Protein AF-A0A7S4H829-F1 (afdb_monomer)

Secondary structure (DSSP, 8-state):
--S-HHHHHHHHHHHHHHHHHHHHHHHHHHHHHHHHHHHHHTTSS------S--SSBS-B-EETTT-BBSSEEEEEEETTTTEEEEEEGGGTEEEEEETTEEEEEE--SSBS---EEGGG--BSSEEEEEEEE-TTT--EEEEEEEGGGTEEEEEETTTTEEEE---SS-SSEEEEEE-TTSSEEEEEETTTTEEEEEETTT--EEEEE--SSB----STT--BSS--EEEE-TTS-EEEEPPPPSSS-----PEEE-GGG--

Mean predicted aligned error: 12.34 Å

Organism: Guillardia theta (NCBI:txid55529)

Sequence (263 aa):
MTDIDSEEWRLRERASLFDLCRQMLLFRLSLCLMMLATRATSHLLGDTCTIAGNGATGYADGAAGAASFSGPSGISTWANGNSILVVDTGNNVVRLLASAQVSTIAGNGRQGVADGQATSAEFNSPSDVATKTDFNTGMVTALVSDTNNKKIRFLYVGQEQVGSFVQTSMQQPSALALAPNQATLIVSDLELHQLLTFNMADGKTSKFVGNGQRGYQDGATASFNGPRGLTFSPDGTYVCSPALTPMTSTCCRFLWLTQATMS

Solvent-accessible surface area (backbone atoms only — not comparable to full-atom values): 13902 Å² total; per-residue (Å²): 139,76,88,55,72,65,57,55,52,54,51,54,54,49,50,52,54,51,51,52,51,49,52,52,50,51,51,52,51,50,54,48,50,52,56,51,50,62,59,64,63,60,75,79,52,93,74,84,78,87,77,56,45,56,85,49,77,40,87,39,68,37,49,15,62,70,11,28,45,22,69,64,64,20,62,27,64,35,91,94,59,77,24,35,38,34,22,22,20,72,37,14,29,36,32,36,40,43,90,63,29,33,41,79,64,25,30,58,54,43,78,42,78,46,60,40,51,12,61,70,12,24,26,26,50,28,37,16,36,33,66,42,66,41,84,90,79,68,49,56,34,41,37,32,16,21,15,76,69,32,33,52,33,40,33,38,78,92,73,46,32,29,44,68,55,73,62,91,82,64,70,22,33,28,20,43,26,70,40,94,82,72,44,40,34,38,34,20,19,36,74,48,9,24,34,28,38,31,36,72,88,76,37,50,73,46,86,66,44,46,69,52,41,79,38,81,44,75,69,101,72,16,21,21,32,30,27,46,47,46,44,70,47,97,90,49,27,41,41,35,26,42,50,82,72,100,66,95,72,96,67,73,57,67,49,80,43,55,61,87,77,73,120

Radius of gyration: 27.33 Å; Cα contacts (8 Å, |Δi|>4): 602; chains: 1; bounding box: 104×54×47 Å

Nearest PDB structures (foldseek):
  1npe-assembly1_A  TM=8.188E-01  e=8.828E-05  Mus musculus
  3bws-assembly1_A  TM=6.837E-01  e=1.040E-04  Leptospira interrogans
  8jxb-assembly1_B  TM=4.721E-01  e=1.918E-05  Rattus norvegicus
  8jxf-assembly1_B  TM=5.378E-01  e=1.366E-04  Rattus norvegicus
  8jxa-assembly1_A  TM=5.664E-01  e=3.094E-04  Rattus norvegicus

pLDDT: mean 80.41, std 17.88, range [31.47, 98.56]

Structure (mmCIF, N/CA/C/O backbone):
data_AF-A0A7S4H829-F1
#
_entry.id   AF-A0A7S4H829-F1
#
loop_
_atom_site.group_PDB
_atom_site.id
_atom_site.type_symbol
_atom_site.label_atom_id
_atom_site.label_alt_id
_atom_site.label_comp_id
_atom_site.label_asym_id
_atom_site.label_entity_id
_atom_site.label_seq_id
_atom_site.pdbx_PDB_ins_code
_atom_site.Cartn_x
_atom_site.Cartn_y
_atom_site.Cartn_z
_atom_site.occupancy
_atom_site.B_iso_or_equiv
_atom_site.auth_seq_id
_atom_site.auth_comp_id
_atom_site.auth_asym_id
_atom_site.auth_atom_id
_atom_site.pdbx_PDB_model_num
ATOM 1 N N . MET A 1 1 ? 82.609 36.617 -13.368 1.00 49.66 1 MET A N 1
ATOM 2 C CA . MET A 1 1 ? 81.347 37.109 -13.953 1.00 49.66 1 MET A CA 1
ATOM 3 C C . MET A 1 1 ? 80.300 36.066 -13.601 1.00 49.66 1 MET A C 1
ATOM 5 O O . MET A 1 1 ? 80.288 34.996 -14.188 1.00 49.66 1 MET A O 1
ATOM 9 N N . THR A 1 2 ? 79.636 36.279 -12.474 1.00 45.34 2 THR A N 1
ATOM 10 C CA . THR A 1 2 ? 78.964 35.263 -11.654 1.00 45.34 2 THR A CA 1
ATOM 11 C C . THR A 1 2 ? 77.488 35.135 -12.017 1.00 45.34 2 THR A C 1
ATOM 13 O O . THR A 1 2 ? 76.791 36.139 -11.978 1.00 45.34 2 THR A O 1
ATOM 16 N N . ASP A 1 3 ? 77.071 33.919 -12.377 1.00 54.81 3 ASP A N 1
ATOM 17 C CA . ASP A 1 3 ? 75.870 33.146 -11.976 1.00 54.81 3 ASP A CA 1
ATOM 18 C C . ASP A 1 3 ? 74.606 33.861 -11.423 1.00 54.81 3 ASP A C 1
ATOM 20 O O . ASP A 1 3 ? 73.906 33.319 -10.575 1.00 54.81 3 ASP A O 1
ATOM 24 N N . ILE A 1 4 ? 74.302 35.084 -11.865 1.00 53.56 4 ILE A N 1
ATOM 25 C CA . ILE A 1 4 ? 73.115 35.856 -11.447 1.00 53.56 4 ILE A CA 1
ATOM 26 C C . ILE A 1 4 ? 71.942 35.665 -12.424 1.00 53.56 4 ILE A C 1
ATOM 28 O O . ILE A 1 4 ? 70.787 35.642 -12.004 1.00 53.56 4 ILE A O 1
ATOM 32 N N . ASP A 1 5 ? 72.217 35.427 -13.710 1.00 57.59 5 ASP A N 1
ATOM 33 C CA . ASP A 1 5 ? 71.169 35.326 -14.738 1.00 57.59 5 ASP A CA 1
ATOM 34 C C . ASP A 1 5 ? 70.405 33.985 -14.719 1.00 57.59 5 ASP A C 1
ATOM 36 O O . ASP A 1 5 ? 69.273 33.900 -15.199 1.00 57.59 5 ASP A O 1
ATOM 40 N N . SER A 1 6 ? 70.991 32.925 -14.148 1.00 60.00 6 SER A N 1
ATOM 41 C CA . SER A 1 6 ? 70.404 31.576 -14.125 1.00 60.00 6 SER A CA 1
ATOM 42 C C . SER A 1 6 ? 69.299 31.428 -13.066 1.00 60.00 6 SER A C 1
ATOM 44 O O . SER A 1 6 ? 68.276 30.783 -13.315 1.00 60.00 6 SER A O 1
ATOM 46 N N . GLU A 1 7 ? 69.463 32.066 -11.905 1.00 57.00 7 GLU A N 1
ATOM 47 C CA . GLU A 1 7 ? 68.488 32.050 -10.810 1.00 57.00 7 GLU A CA 1
ATOM 48 C C . GLU A 1 7 ? 67.326 33.029 -11.058 1.00 57.00 7 GLU A C 1
ATOM 50 O O . GLU A 1 7 ? 66.170 32.671 -10.823 1.00 57.00 7 GLU A O 1
ATOM 55 N N . GLU A 1 8 ? 67.574 34.217 -11.629 1.00 60.97 8 GLU A N 1
ATOM 56 C CA . GLU A 1 8 ? 66.494 35.149 -11.996 1.00 60.97 8 GLU A CA 1
ATOM 57 C C . GLU A 1 8 ? 65.549 34.576 -13.064 1.00 60.97 8 GLU A C 1
ATOM 59 O O . GLU A 1 8 ? 64.328 34.731 -12.963 1.00 60.97 8 GLU A O 1
ATOM 64 N N . TRP A 1 9 ? 66.086 33.876 -14.069 1.00 56.78 9 TRP A N 1
ATOM 65 C CA . TRP A 1 9 ? 65.279 33.210 -15.094 1.00 56.78 9 TRP A CA 1
ATOM 66 C C . TRP A 1 9 ? 64.396 32.104 -14.489 1.00 56.78 9 TRP A C 1
ATOM 68 O O . TRP A 1 9 ? 63.187 32.072 -14.742 1.00 56.78 9 TRP A O 1
ATOM 78 N N . ARG A 1 10 ? 64.949 31.274 -13.588 1.00 57.56 10 ARG A N 1
ATOM 79 C CA . ARG A 1 10 ? 64.187 30.234 -12.867 1.00 57.56 10 ARG A CA 1
ATOM 80 C C . ARG A 1 10 ? 63.080 30.816 -11.989 1.00 57.56 10 ARG A C 1
ATOM 82 O O . ARG A 1 10 ? 62.019 30.202 -11.863 1.00 57.56 10 ARG A O 1
ATOM 89 N N . LEU A 1 11 ? 63.300 31.979 -11.375 1.00 56.97 11 LEU A N 1
ATOM 90 C CA . LEU A 1 11 ? 62.293 32.650 -10.549 1.00 56.97 11 LEU A CA 1
ATOM 91 C C . LEU A 1 11 ? 61.148 33.233 -11.389 1.00 56.97 11 LEU A C 1
ATOM 93 O O . LEU A 1 11 ? 59.988 33.109 -10.992 1.00 56.97 11 LEU A O 1
ATOM 97 N N . ARG A 1 12 ? 61.436 33.799 -12.570 1.00 58.75 12 ARG A N 1
ATOM 98 C CA . ARG A 1 12 ? 60.407 34.324 -13.489 1.00 58.75 12 ARG A CA 1
ATOM 99 C C . ARG A 1 12 ? 59.536 33.220 -14.086 1.00 58.75 12 ARG A C 1
ATOM 101 O O . ARG A 1 12 ? 58.323 33.389 -14.193 1.00 58.75 12 ARG A O 1
ATOM 108 N N . GLU A 1 13 ? 60.125 32.076 -14.419 1.00 58.56 13 GLU A N 1
ATOM 109 C CA . GLU A 1 13 ? 59.383 30.944 -14.984 1.00 58.56 13 GLU A CA 1
ATOM 110 C C . GLU A 1 13 ? 58.562 30.197 -13.924 1.00 58.56 13 GLU A C 1
ATOM 112 O O . GLU A 1 13 ? 57.430 29.786 -14.172 1.00 58.56 13 GLU A O 1
ATOM 117 N N . ARG A 1 14 ? 59.061 30.126 -12.682 1.00 57.16 14 ARG A N 1
ATOM 118 C CA . ARG A 1 14 ? 58.251 29.686 -11.538 1.00 57.16 14 ARG A CA 1
ATOM 119 C C . ARG A 1 14 ? 57.084 30.638 -11.276 1.00 57.16 14 ARG A C 1
ATOM 121 O O . ARG A 1 14 ? 55.975 30.161 -11.055 1.00 57.16 14 ARG A O 1
ATOM 128 N N . ALA A 1 15 ? 57.295 31.953 -11.340 1.00 58.59 15 ALA A N 1
ATOM 129 C CA . ALA A 1 15 ? 56.227 32.933 -11.149 1.00 58.59 15 ALA A CA 1
ATOM 130 C C . ALA A 1 15 ? 55.119 32.814 -12.215 1.00 58.59 15 ALA A C 1
ATOM 132 O O . ALA A 1 15 ? 53.944 32.847 -11.854 1.00 58.59 15 ALA A O 1
ATOM 133 N N . SER A 1 16 ? 55.462 32.591 -13.492 1.00 60.31 16 SER A N 1
ATOM 134 C CA . SER A 1 16 ? 54.464 32.418 -14.563 1.00 60.31 16 SER A CA 1
ATOM 135 C C . SER A 1 16 ? 53.665 31.116 -14.425 1.00 60.31 16 SER A C 1
ATOM 137 O O . SER A 1 16 ? 52.450 31.112 -14.627 1.00 60.31 16 SER A O 1
ATOM 139 N N . LEU A 1 17 ? 54.313 30.025 -14.004 1.00 56.31 17 LEU A N 1
ATOM 140 C CA . LEU A 1 17 ? 53.653 28.744 -13.737 1.00 56.31 17 LEU A CA 1
ATOM 141 C C . LEU A 1 17 ? 52.720 28.816 -12.518 1.00 56.31 17 LEU A C 1
ATOM 143 O O . LEU A 1 17 ? 51.632 28.238 -12.543 1.00 56.31 17 LEU A O 1
ATOM 147 N N . PHE A 1 18 ? 53.102 29.556 -11.472 1.00 60.28 18 PHE A N 1
ATOM 148 C CA . PHE A 1 18 ? 52.232 29.814 -10.321 1.00 60.28 18 PHE A CA 1
ATOM 149 C C . PHE A 1 18 ? 51.008 30.655 -10.701 1.00 60.28 18 PHE A C 1
ATOM 151 O O . PHE A 1 18 ? 49.902 30.354 -10.247 1.00 60.28 18 PHE A O 1
ATOM 158 N N . ASP A 1 19 ? 51.177 31.663 -11.558 1.00 67.88 19 ASP A N 1
ATOM 159 C CA . ASP A 1 19 ? 50.077 32.527 -11.993 1.00 67.88 19 ASP A CA 1
ATOM 160 C C . ASP A 1 19 ? 49.110 31.789 -12.933 1.00 67.88 19 ASP A C 1
ATOM 162 O O . ASP A 1 19 ? 47.891 31.892 -12.785 1.00 67.88 19 ASP A O 1
ATOM 166 N N . LEU A 1 20 ? 49.632 30.930 -13.817 1.00 61.78 20 LEU A N 1
ATOM 167 C CA . LEU A 1 20 ? 48.824 30.051 -14.667 1.00 61.78 20 LEU A CA 1
ATOM 168 C C . LEU A 1 20 ? 48.018 29.046 -13.827 1.00 61.78 20 LEU A C 1
ATOM 170 O O . LEU A 1 20 ? 46.822 28.856 -14.051 1.00 61.78 20 LEU A O 1
ATOM 174 N N . CYS A 1 21 ? 48.635 28.452 -12.801 1.00 57.78 21 CYS A N 1
ATOM 175 C CA . CYS A 1 21 ? 47.963 27.523 -11.891 1.00 57.78 21 CYS A CA 1
ATOM 176 C C . CYS A 1 21 ? 46.872 28.225 -11.058 1.00 57.78 21 CYS A C 1
ATOM 178 O O . CYS A 1 21 ? 45.771 27.694 -10.886 1.00 57.78 21 CYS A O 1
ATOM 180 N N . ARG A 1 22 ? 47.126 29.462 -10.609 1.00 73.69 22 ARG A N 1
ATOM 181 C CA . ARG A 1 22 ? 46.149 30.296 -9.896 1.00 73.69 22 ARG A CA 1
ATOM 182 C C . ARG A 1 22 ? 44.978 30.695 -10.794 1.00 73.69 22 ARG A C 1
ATOM 184 O O . ARG A 1 22 ? 43.833 30.598 -10.358 1.00 73.69 22 ARG A O 1
ATOM 191 N N . GLN A 1 23 ? 45.233 31.080 -12.044 1.00 64.25 23 GLN A N 1
ATOM 192 C CA . GLN A 1 23 ? 44.185 31.389 -13.022 1.00 64.25 23 GLN A CA 1
ATOM 193 C C . GLN A 1 23 ? 43.335 30.154 -13.351 1.00 64.25 23 GLN A C 1
ATOM 195 O O . GLN A 1 23 ? 42.110 30.251 -13.381 1.00 64.25 23 GLN A O 1
ATOM 200 N N . MET A 1 24 ? 43.945 28.972 -13.494 1.00 65.50 24 MET A N 1
ATOM 201 C CA . MET A 1 24 ? 43.221 27.711 -13.701 1.00 65.50 24 MET A CA 1
ATOM 202 C C . MET A 1 24 ? 42.378 27.302 -12.483 1.00 65.50 24 MET A C 1
ATOM 204 O O . MET A 1 24 ? 41.259 26.809 -12.649 1.00 65.50 24 MET A O 1
ATOM 208 N N . LEU A 1 25 ? 42.876 27.525 -11.262 1.00 65.50 25 LEU A N 1
ATOM 209 C CA . LEU A 1 25 ? 42.139 27.254 -10.026 1.00 65.50 25 LEU A CA 1
ATOM 210 C C . LEU A 1 25 ? 40.955 28.216 -9.854 1.00 65.50 25 LEU A C 1
ATOM 212 O O . LEU A 1 25 ? 39.852 27.777 -9.536 1.00 65.50 25 LEU A O 1
ATOM 216 N N . LEU A 1 26 ? 41.155 29.507 -10.129 1.00 69.81 26 LEU A N 1
ATOM 217 C CA . LEU A 1 26 ? 40.096 30.520 -10.095 1.00 69.81 26 LEU A CA 1
ATOM 218 C C . LEU A 1 26 ? 39.033 30.271 -11.174 1.00 69.81 26 LEU A C 1
ATOM 220 O O . LEU A 1 26 ? 37.844 30.420 -10.899 1.00 69.81 26 LEU A O 1
ATOM 224 N N . PHE A 1 27 ? 39.429 29.815 -12.367 1.00 70.38 27 PHE A N 1
ATOM 225 C CA . PHE A 1 27 ? 38.491 29.447 -13.430 1.00 70.38 27 PHE A CA 1
ATOM 226 C C . PHE A 1 27 ? 37.656 28.217 -13.049 1.00 70.38 27 PHE A C 1
ATOM 228 O O . PHE A 1 27 ? 36.440 28.216 -13.227 1.00 70.38 27 PHE A O 1
ATOM 235 N N . ARG A 1 28 ? 38.275 27.193 -12.444 1.00 67.62 28 ARG A N 1
ATOM 236 C CA . ARG A 1 28 ? 37.563 26.006 -11.935 1.00 67.62 28 ARG A CA 1
ATOM 237 C C . ARG A 1 28 ? 36.632 26.332 -10.767 1.00 67.62 28 ARG A C 1
ATOM 239 O O . ARG A 1 28 ? 35.525 25.803 -10.726 1.00 67.62 28 ARG A O 1
ATOM 246 N N . LEU A 1 29 ? 37.042 27.212 -9.853 1.00 67.75 29 LEU A N 1
ATOM 247 C CA . LEU A 1 29 ? 36.201 27.683 -8.748 1.00 67.75 29 LEU A CA 1
ATOM 248 C C . LEU A 1 29 ? 35.018 28.520 -9.253 1.00 67.75 29 LEU A C 1
ATOM 250 O O . LEU A 1 29 ? 33.904 28.322 -8.781 1.00 67.75 29 LEU A O 1
ATOM 254 N N . SER A 1 30 ? 35.229 29.382 -10.251 1.00 72.81 30 SER A N 1
ATOM 255 C CA . SER A 1 30 ? 34.171 30.182 -10.885 1.00 72.81 30 SER A CA 1
ATOM 256 C C . SER A 1 30 ? 33.165 29.311 -11.648 1.00 72.81 30 SER A C 1
ATOM 258 O O . SER A 1 30 ? 31.957 29.465 -11.477 1.00 72.81 30 SER A O 1
ATOM 260 N N . LEU A 1 31 ? 33.642 28.319 -12.411 1.00 63.50 31 LEU A N 1
ATOM 261 C CA . LEU A 1 31 ? 32.778 27.370 -13.118 1.00 63.50 31 LEU A CA 1
ATOM 262 C C . LEU A 1 31 ? 31.969 26.504 -12.134 1.00 63.50 31 LEU A C 1
ATOM 264 O O . LEU A 1 31 ? 30.782 26.273 -12.344 1.00 63.50 31 LEU A O 1
ATOM 268 N N . CYS A 1 32 ? 32.586 26.080 -11.026 1.00 55.25 32 CYS A N 1
ATOM 269 C CA . CYS A 1 32 ? 31.914 25.349 -9.950 1.00 55.25 32 CYS A CA 1
ATOM 270 C C . CYS A 1 32 ? 30.859 26.218 -9.244 1.00 55.25 32 CYS A C 1
ATOM 272 O O . CYS A 1 32 ? 29.745 25.759 -9.004 1.00 55.25 32 CYS A O 1
ATOM 274 N N . LEU A 1 33 ? 31.165 27.494 -8.984 1.00 60.53 33 LEU A N 1
ATOM 275 C CA . LEU A 1 33 ? 30.234 28.442 -8.372 1.00 60.53 33 LEU A CA 1
ATOM 276 C C . LEU A 1 33 ? 29.044 28.752 -9.295 1.00 60.53 33 LEU A C 1
ATOM 278 O O . LEU A 1 33 ? 27.919 28.828 -8.812 1.00 60.53 33 LEU A O 1
ATOM 282 N N . MET A 1 34 ? 29.246 28.837 -10.617 1.00 60.66 34 MET A N 1
ATOM 283 C CA . MET A 1 34 ? 28.145 28.960 -11.584 1.00 60.66 34 MET A CA 1
ATOM 284 C C . MET A 1 34 ? 27.289 27.683 -11.678 1.00 60.66 34 MET A C 1
ATOM 286 O O . MET A 1 34 ? 26.064 27.774 -11.770 1.00 60.66 34 MET A O 1
ATOM 290 N N . MET A 1 35 ? 27.888 26.488 -11.604 1.00 61.84 35 MET A N 1
ATOM 291 C CA . MET A 1 35 ? 27.138 25.218 -11.562 1.00 61.84 35 MET A CA 1
ATOM 292 C C . MET A 1 35 ? 26.354 25.036 -10.251 1.00 61.84 35 MET A C 1
ATOM 294 O O . MET A 1 35 ? 25.250 24.493 -10.249 1.00 61.84 35 MET A O 1
ATOM 298 N N . LEU A 1 36 ? 26.898 25.510 -9.127 1.00 55.59 36 LEU A N 1
ATOM 299 C CA . LEU A 1 36 ? 26.212 25.517 -7.832 1.00 55.59 36 LEU A CA 1
ATOM 300 C C . LEU A 1 36 ? 25.091 26.567 -7.796 1.00 55.59 36 LEU A C 1
ATOM 302 O O . LEU A 1 36 ? 24.005 26.278 -7.299 1.00 55.59 36 LEU A O 1
ATOM 306 N N . ALA A 1 37 ? 25.313 27.747 -8.381 1.00 52.03 37 ALA A N 1
ATOM 307 C CA . ALA A 1 37 ? 24.314 28.811 -8.463 1.00 52.03 37 ALA A CA 1
ATOM 308 C C . ALA A 1 37 ? 23.138 28.458 -9.391 1.00 52.03 37 ALA A C 1
ATOM 310 O O . ALA A 1 37 ? 21.998 28.773 -9.064 1.00 52.03 37 ALA A O 1
ATOM 311 N N . THR A 1 38 ? 23.381 27.752 -10.502 1.00 47.69 38 THR A N 1
ATOM 312 C CA . THR A 1 38 ? 22.310 27.268 -11.401 1.00 47.69 38 THR A CA 1
ATOM 313 C C . THR A 1 38 ? 21.483 26.136 -10.789 1.00 47.69 38 THR A C 1
ATOM 315 O O . THR A 1 38 ? 20.286 26.049 -11.047 1.00 47.69 38 THR A O 1
ATOM 318 N N . ARG A 1 39 ? 22.073 25.300 -9.923 1.00 48.47 39 ARG A N 1
ATOM 319 C CA . ARG A 1 39 ? 21.317 24.311 -9.134 1.00 48.47 39 ARG A CA 1
ATOM 320 C C . ARG A 1 39 ? 20.478 24.961 -8.030 1.00 48.47 39 ARG A C 1
ATOM 322 O O . ARG A 1 39 ? 19.357 24.523 -7.790 1.00 48.47 39 ARG A O 1
ATOM 329 N N . ALA A 1 40 ? 20.984 26.016 -7.391 1.00 45.97 40 ALA A N 1
ATOM 330 C CA . ALA A 1 40 ? 20.332 26.651 -6.245 1.00 45.97 40 ALA A CA 1
ATOM 331 C C . ALA A 1 40 ? 19.079 27.481 -6.596 1.00 45.97 40 ALA A C 1
ATOM 333 O O . ALA A 1 40 ? 18.219 27.660 -5.738 1.00 45.97 40 ALA A O 1
ATOM 334 N N . THR A 1 41 ? 18.932 27.965 -7.834 1.00 47.16 41 THR A N 1
ATOM 335 C CA . THR A 1 41 ? 17.768 28.780 -8.239 1.00 47.16 41 THR A CA 1
ATOM 336 C C . THR A 1 41 ? 16.568 27.967 -8.735 1.00 47.16 41 THR A C 1
ATOM 338 O O . THR A 1 41 ? 15.458 28.491 -8.748 1.00 47.16 41 THR A O 1
ATOM 341 N N . SER A 1 42 ? 16.753 26.684 -9.073 1.00 48.09 42 SER A N 1
ATOM 342 C CA . SER A 1 42 ? 15.676 25.787 -9.545 1.00 48.09 42 SER A CA 1
ATOM 343 C C . SER A 1 42 ? 14.743 25.259 -8.443 1.00 48.09 42 SER A C 1
ATOM 345 O O . SER A 1 42 ? 13.730 24.639 -8.730 1.00 48.09 42 SER A O 1
ATOM 347 N N . HIS A 1 43 ? 15.056 25.513 -7.169 1.00 48.72 43 HIS A N 1
ATOM 348 C CA . HIS A 1 43 ? 14.298 24.970 -6.034 1.00 48.72 43 HIS A CA 1
ATOM 349 C C . HIS A 1 43 ? 13.195 25.896 -5.488 1.00 48.72 43 HIS A C 1
ATOM 351 O O . HIS A 1 43 ? 12.485 25.505 -4.564 1.00 48.72 43 HIS A O 1
ATOM 357 N N . LEU A 1 44 ? 13.048 27.119 -6.015 1.00 54.19 44 LEU A N 1
ATOM 358 C CA . LEU A 1 44 ? 12.108 28.129 -5.490 1.00 54.19 44 LEU A CA 1
ATOM 359 C C . LEU A 1 44 ? 10.856 28.339 -6.353 1.00 54.19 44 LEU A C 1
ATOM 361 O O . LEU A 1 44 ? 9.926 29.023 -5.930 1.00 54.19 44 LEU A O 1
ATOM 365 N N . LEU A 1 45 ? 10.807 27.730 -7.533 1.00 54.69 45 LEU A N 1
ATOM 366 C CA . LEU A 1 45 ? 9.606 27.602 -8.350 1.00 54.69 45 LEU A CA 1
ATOM 367 C C . LEU A 1 45 ? 9.243 26.121 -8.296 1.00 54.69 45 LEU A C 1
ATOM 369 O O . LEU A 1 45 ? 10.132 25.285 -8.392 1.00 54.69 45 LEU A O 1
ATOM 373 N N . GLY A 1 46 ? 7.983 25.784 -8.029 1.00 62.91 46 GLY A N 1
ATOM 374 C CA . GLY A 1 46 ? 7.517 24.402 -7.885 1.00 62.91 46 GLY A CA 1
ATOM 375 C C . GLY A 1 46 ? 7.567 23.617 -9.197 1.00 62.91 46 GLY A C 1
ATOM 376 O O . GLY A 1 46 ? 6.526 23.223 -9.718 1.00 62.91 46 GLY A O 1
ATOM 377 N N . ASP A 1 47 ? 8.764 23.414 -9.736 1.00 80.00 47 ASP A N 1
ATOM 378 C CA . ASP A 1 47 ? 9.012 22.678 -10.959 1.00 80.00 47 ASP A CA 1
ATOM 379 C C . ASP A 1 47 ? 8.671 21.209 -10.716 1.00 80.00 47 ASP A C 1
ATOM 381 O O . ASP A 1 47 ? 9.171 20.552 -9.799 1.00 80.00 47 ASP A O 1
ATOM 385 N N . THR A 1 48 ? 7.769 20.690 -11.542 1.00 85.81 48 THR A N 1
ATOM 386 C CA . THR A 1 48 ? 7.401 19.277 -11.514 1.00 85.81 48 THR A CA 1
ATOM 387 C C . THR A 1 48 ? 8.302 18.517 -12.475 1.00 85.81 48 THR A C 1
ATOM 389 O O . THR A 1 48 ? 8.547 18.952 -13.599 1.00 85.81 48 THR A O 1
ATOM 392 N N . CYS A 1 49 ? 8.806 17.365 -12.037 1.00 89.12 49 CYS A N 1
ATOM 393 C CA . CYS A 1 49 ? 9.536 16.446 -12.900 1.00 89.12 49 CYS A CA 1
ATOM 394 C C . CYS A 1 49 ? 8.938 15.044 -12.807 1.00 89.12 49 CYS A C 1
ATOM 396 O O . CYS A 1 49 ? 8.517 14.588 -11.741 1.00 89.12 49 CYS A O 1
ATOM 398 N N . THR A 1 50 ? 8.902 14.351 -13.941 1.00 91.88 50 THR A N 1
ATOM 399 C CA . THR A 1 50 ? 8.510 12.944 -13.992 1.00 91.88 50 THR A CA 1
ATOM 400 C C . THR A 1 50 ? 9.700 12.087 -13.585 1.00 91.88 50 THR A C 1
ATOM 402 O O . THR A 1 50 ? 10.711 12.055 -14.283 1.00 91.88 50 THR A O 1
ATOM 405 N N . ILE A 1 51 ? 9.576 11.378 -12.463 1.00 94.06 51 ILE A N 1
ATOM 406 C CA . ILE A 1 51 ? 10.620 10.466 -11.971 1.00 94.06 51 ILE A CA 1
ATOM 407 C C . ILE A 1 51 ? 10.460 9.031 -12.491 1.00 94.06 51 ILE A C 1
ATOM 409 O O . ILE A 1 51 ? 11.439 8.291 -12.534 1.00 94.06 51 ILE A O 1
ATOM 413 N N . ALA A 1 52 ? 9.244 8.634 -12.884 1.00 96.69 52 ALA A N 1
ATOM 414 C CA . ALA A 1 52 ? 8.935 7.345 -13.498 1.00 96.69 52 ALA A CA 1
ATOM 415 C C . ALA A 1 52 ? 7.618 7.405 -14.289 1.00 96.69 52 ALA A C 1
ATOM 417 O O . ALA A 1 52 ? 6.741 8.211 -13.977 1.00 96.69 52 ALA A O 1
ATOM 418 N N . GLY A 1 53 ? 7.472 6.512 -15.267 1.00 97.50 53 GLY A N 1
ATOM 419 C CA . GLY A 1 53 ? 6.310 6.403 -16.139 1.00 97.50 53 GLY A CA 1
ATOM 420 C C . GLY A 1 53 ? 6.537 7.049 -17.505 1.00 97.50 53 GLY A C 1
ATOM 421 O O . GLY A 1 53 ? 7.091 8.140 -17.607 1.00 97.50 53 GLY A O 1
ATOM 422 N N . ASN A 1 54 ? 6.060 6.383 -18.554 1.00 96.69 54 ASN A N 1
ATOM 423 C CA . ASN A 1 54 ? 6.098 6.875 -19.934 1.00 96.69 54 ASN A CA 1
ATOM 424 C C . ASN A 1 54 ? 4.806 7.605 -20.371 1.00 96.69 54 ASN A C 1
ATOM 426 O O . ASN A 1 54 ? 4.690 8.027 -21.518 1.00 96.69 54 ASN A O 1
ATOM 430 N N . GLY A 1 55 ? 3.822 7.725 -19.472 1.00 95.62 55 GLY A N 1
ATOM 431 C CA . GLY A 1 55 ? 2.526 8.367 -19.722 1.00 95.62 55 GLY A CA 1
ATOM 432 C C . GLY A 1 55 ? 1.455 7.471 -20.360 1.00 95.62 55 GLY A C 1
ATOM 433 O O . GLY A 1 55 ? 0.289 7.857 -20.375 1.00 95.62 55 GLY A O 1
ATOM 434 N N 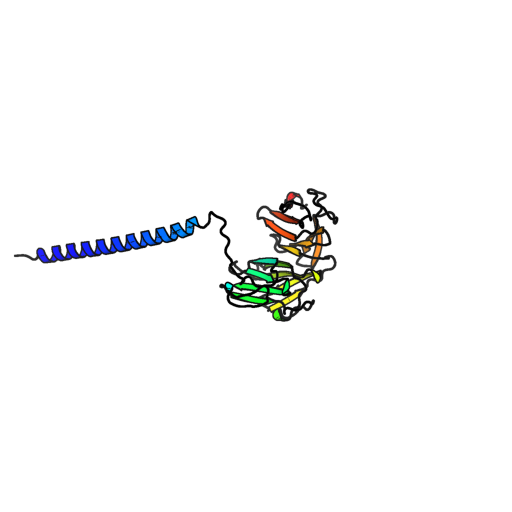. ALA A 1 56 ? 1.804 6.276 -20.841 1.00 96.88 56 ALA A N 1
ATOM 435 C CA . ALA A 1 56 ? 0.840 5.307 -21.351 1.00 96.88 56 ALA A CA 1
ATOM 436 C C . ALA A 1 56 ? 0.318 4.399 -20.228 1.00 96.88 56 ALA A C 1
ATOM 438 O O . ALA A 1 56 ? 1.085 3.913 -19.393 1.00 96.88 56 ALA A O 1
ATOM 439 N N . THR A 1 57 ? -0.989 4.123 -20.241 1.00 98.00 57 THR A N 1
ATOM 440 C CA . THR A 1 57 ? -1.582 3.086 -19.390 1.00 98.00 57 THR A CA 1
ATOM 441 C C . THR A 1 57 ? -1.043 1.721 -19.801 1.00 98.00 57 THR A C 1
ATOM 443 O O . THR A 1 57 ? -1.148 1.336 -20.965 1.00 98.00 57 THR A O 1
ATOM 446 N N . GLY A 1 58 ? -0.481 0.974 -18.855 1.00 98.00 58 GLY A N 1
ATOM 447 C CA . GLY A 1 58 ? 0.062 -0.352 -19.131 1.00 98.00 58 GLY A CA 1
ATOM 448 C C . GLY A 1 58 ? 0.726 -0.986 -17.920 1.00 98.00 58 GLY A C 1
ATOM 449 O O . GLY A 1 58 ? 0.724 -0.412 -16.834 1.00 98.00 58 GLY A O 1
ATOM 450 N N . TYR A 1 59 ? 1.295 -2.172 -18.126 1.00 97.94 59 TYR A N 1
ATOM 451 C CA . TYR A 1 59 ? 2.039 -2.918 -17.117 1.00 97.94 59 TYR A CA 1
ATOM 452 C C . TYR A 1 59 ? 3.401 -3.328 -17.686 1.00 97.94 59 TYR A C 1
ATOM 454 O O . TYR A 1 59 ? 3.536 -4.376 -18.316 1.00 97.94 59 TYR A O 1
ATOM 462 N N . ALA A 1 60 ? 4.409 -2.473 -17.504 1.00 98.19 60 ALA A N 1
ATOM 463 C CA . ALA A 1 60 ? 5.780 -2.770 -17.918 1.00 98.19 60 ALA A CA 1
ATOM 464 C C . ALA A 1 60 ? 6.788 -2.279 -16.877 1.00 98.19 60 ALA A C 1
ATOM 466 O O . ALA A 1 60 ? 6.787 -1.096 -16.522 1.00 98.19 60 ALA A O 1
ATOM 467 N N . ASP A 1 61 ? 7.633 -3.192 -16.398 1.00 98.44 61 ASP A N 1
ATOM 468 C CA . ASP A 1 61 ? 8.863 -2.893 -15.656 1.00 98.44 61 ASP A CA 1
ATOM 469 C C . ASP A 1 61 ? 9.963 -2.400 -16.609 1.00 98.44 61 ASP A C 1
ATOM 471 O O . ASP A 1 61 ? 9.858 -2.540 -17.829 1.00 98.44 61 ASP A O 1
ATOM 475 N N . GLY A 1 62 ? 11.030 -1.812 -16.064 1.00 98.25 62 GLY A N 1
ATOM 476 C CA . GLY A 1 62 ? 12.126 -1.288 -16.878 1.00 98.25 62 GLY A CA 1
ATOM 477 C C . GLY A 1 62 ? 12.744 -0.013 -16.318 1.00 98.25 62 GLY A C 1
ATOM 478 O O . GLY A 1 62 ? 12.503 0.364 -15.171 1.00 98.25 62 GLY A O 1
ATOM 479 N N . ALA A 1 63 ? 13.535 0.667 -17.150 1.00 98.38 63 ALA A N 1
ATOM 480 C CA . ALA A 1 63 ? 14.049 1.993 -16.824 1.00 98.38 63 ALA A CA 1
ATOM 481 C C . ALA A 1 63 ? 12.883 2.925 -16.464 1.00 98.38 63 ALA A C 1
ATOM 483 O O . ALA A 1 63 ? 11.828 2.870 -17.099 1.00 98.38 63 ALA A O 1
ATOM 484 N N . ALA A 1 64 ? 13.062 3.792 -15.468 1.00 97.56 64 ALA A N 1
ATOM 485 C CA . ALA A 1 64 ? 11.962 4.533 -14.860 1.00 97.56 64 ALA A CA 1
ATOM 486 C C . ALA A 1 64 ? 11.136 5.334 -15.877 1.00 97.56 64 ALA A C 1
ATOM 488 O O . ALA A 1 64 ? 9.912 5.284 -15.826 1.00 97.56 64 ALA A O 1
ATOM 489 N N . GLY A 1 65 ? 11.778 5.990 -16.849 1.00 96.75 65 GLY A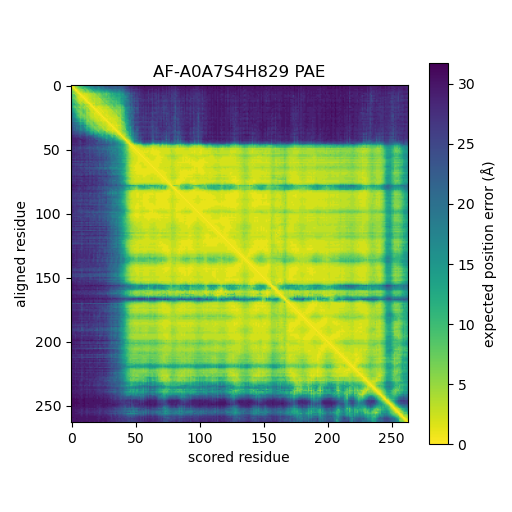 N 1
ATOM 490 C CA . GLY A 1 65 ? 11.087 6.735 -17.913 1.00 96.75 65 GLY A CA 1
ATOM 491 C C . GLY A 1 65 ? 10.437 5.874 -19.008 1.00 96.75 65 GLY A C 1
ATOM 492 O O . GLY A 1 65 ? 9.666 6.395 -19.805 1.00 96.75 65 GLY A O 1
ATOM 493 N N . ALA A 1 66 ? 10.738 4.574 -19.068 1.00 97.94 66 ALA A N 1
ATOM 494 C CA . ALA A 1 66 ? 10.168 3.633 -20.037 1.00 97.94 66 ALA A CA 1
ATOM 495 C C . ALA A 1 66 ? 9.066 2.745 -19.436 1.00 97.94 66 ALA A C 1
ATOM 497 O O . ALA A 1 66 ? 8.227 2.233 -20.178 1.00 97.94 66 ALA A O 1
ATOM 498 N N . ALA A 1 67 ? 9.064 2.570 -18.112 1.00 98.44 67 ALA A N 1
ATOM 499 C CA . ALA A 1 67 ? 8.047 1.817 -17.394 1.00 98.44 67 ALA A CA 1
ATOM 500 C C . ALA A 1 67 ? 6.639 2.384 -17.650 1.00 98.44 67 ALA A C 1
ATOM 502 O O . ALA A 1 67 ? 6.460 3.590 -17.838 1.00 98.44 67 ALA A O 1
ATOM 503 N N . SER A 1 68 ? 5.631 1.514 -17.624 1.00 98.50 68 SER A N 1
ATOM 504 C CA . SER A 1 68 ? 4.219 1.913 -17.685 1.00 98.50 68 SER A CA 1
ATOM 505 C C . SER A 1 68 ? 3.469 1.439 -16.444 1.00 98.50 68 SER A C 1
ATOM 507 O O . SER A 1 68 ? 3.807 0.410 -15.840 1.00 98.50 68 SER A O 1
ATOM 509 N N . PHE A 1 69 ? 2.477 2.242 -16.066 1.00 98.56 69 PHE A N 1
ATOM 510 C CA . PHE A 1 69 ? 1.622 2.056 -14.899 1.00 98.56 69 PHE A CA 1
ATOM 511 C C . PHE A 1 69 ? 0.156 2.156 -15.326 1.00 98.56 69 PHE A C 1
ATOM 513 O O . PHE A 1 69 ? -0.166 2.750 -16.357 1.00 98.56 69 PHE A O 1
ATOM 520 N N . SER A 1 70 ? -0.745 1.624 -14.511 1.00 98.25 70 SER A N 1
ATOM 521 C CA . SER A 1 70 ? -2.187 1.713 -14.688 1.00 98.25 70 SER A CA 1
ATOM 522 C C . SER A 1 70 ? -2.814 2.277 -13.418 1.00 98.25 70 SER A C 1
ATOM 524 O O . SER A 1 70 ? -3.082 1.564 -12.458 1.00 98.25 70 SER A O 1
ATOM 526 N N . GLY A 1 71 ? -3.037 3.593 -13.402 1.00 95.62 71 GLY A N 1
ATOM 527 C CA . GLY A 1 71 ? -3.655 4.288 -12.269 1.00 95.62 71 GLY A CA 1
ATOM 528 C C . GLY A 1 71 ? -2.908 4.118 -10.937 1.00 95.62 71 GLY A C 1
ATOM 529 O O . GLY A 1 71 ? -3.532 3.673 -9.975 1.00 95.62 71 GLY A O 1
ATOM 530 N N . PRO A 1 72 ? -1.607 4.458 -10.846 1.00 97.00 72 PRO A N 1
ATOM 531 C CA . PRO A 1 72 ? -0.890 4.395 -9.578 1.00 97.00 72 PRO A CA 1
ATOM 532 C C . PRO A 1 72 ? -1.508 5.376 -8.570 1.00 97.00 72 PRO A C 1
ATOM 534 O O . PRO A 1 72 ? -1.716 6.543 -8.911 1.00 97.00 72 PRO A O 1
ATOM 537 N N . SER A 1 73 ? -1.824 4.924 -7.352 1.00 94.00 73 SER A N 1
ATOM 538 C CA . SER A 1 73 ? -2.586 5.741 -6.385 1.00 94.00 73 SER A CA 1
ATOM 539 C C . SER A 1 73 ? -1.923 5.966 -5.029 1.00 94.00 73 SER A C 1
ATOM 541 O O . SER A 1 73 ? -2.295 6.921 -4.351 1.00 94.00 73 SER A O 1
ATOM 543 N N . GLY A 1 74 ? -0.953 5.138 -4.645 1.00 94.00 74 GLY A N 1
ATOM 544 C CA . GLY A 1 74 ? -0.275 5.228 -3.351 1.00 94.00 74 GLY A CA 1
ATOM 545 C C . GLY A 1 74 ? 1.232 5.110 -3.486 1.00 94.00 74 GLY A C 1
ATOM 546 O O . GLY A 1 74 ? 1.717 4.333 -4.314 1.00 94.00 74 GLY A O 1
ATOM 547 N N . ILE A 1 75 ? 1.971 5.873 -2.681 1.00 95.12 75 ILE A N 1
ATOM 548 C CA . ILE A 1 75 ? 3.434 5.831 -2.649 1.00 95.12 75 ILE A CA 1
ATOM 549 C C . ILE A 1 75 ? 3.959 5.905 -1.218 1.00 95.12 75 ILE A C 1
ATOM 551 O O . ILE A 1 75 ? 3.411 6.616 -0.383 1.00 95.12 75 ILE A O 1
ATOM 555 N N . SER A 1 76 ? 5.077 5.234 -0.959 1.00 93.25 76 SER A N 1
ATOM 556 C CA . SER A 1 76 ? 5.833 5.384 0.289 1.00 93.25 76 SER A CA 1
ATOM 557 C C . SER A 1 76 ? 7.316 5.314 -0.004 1.00 93.25 76 SER A C 1
ATOM 559 O O . SER A 1 76 ? 7.749 4.583 -0.895 1.00 93.25 76 SER A O 1
ATOM 561 N N . THR A 1 77 ? 8.122 6.036 0.766 1.00 90.94 77 THR A N 1
ATOM 562 C CA . THR A 1 77 ? 9.562 5.790 0.773 1.00 90.94 77 THR A CA 1
ATOM 563 C C . THR A 1 77 ? 9.839 4.381 1.290 1.00 90.94 77 THR A C 1
ATOM 565 O O . THR A 1 77 ? 9.086 3.835 2.095 1.00 90.94 77 THR A O 1
ATOM 568 N N . TRP A 1 78 ? 10.912 3.777 0.795 1.00 85.69 78 TRP A N 1
ATOM 569 C CA . TRP A 1 78 ? 11.374 2.452 1.179 1.00 85.69 78 TRP A CA 1
ATOM 570 C C . TRP A 1 78 ? 12.775 2.533 1.785 1.00 85.69 78 TRP A C 1
ATOM 572 O O . TRP A 1 78 ? 13.622 3.300 1.316 1.00 85.69 78 TRP A O 1
ATOM 582 N N . ALA A 1 79 ? 13.028 1.709 2.806 1.00 76.69 79 ALA A N 1
ATOM 583 C CA . ALA A 1 79 ? 14.312 1.622 3.499 1.00 76.69 79 ALA A CA 1
ATOM 584 C C . ALA A 1 79 ? 14.824 2.994 3.985 1.00 76.69 79 ALA A C 1
ATOM 586 O O . ALA A 1 79 ? 14.134 3.699 4.714 1.00 76.69 79 ALA A O 1
ATOM 587 N N . ASN A 1 80 ? 16.036 3.382 3.593 1.00 72.19 80 ASN A N 1
ATOM 588 C CA . ASN A 1 80 ? 16.678 4.645 3.965 1.00 72.19 80 ASN A CA 1
ATOM 589 C C . ASN A 1 80 ? 16.175 5.867 3.167 1.00 72.19 80 ASN A C 1
ATOM 591 O O . ASN A 1 80 ? 16.808 6.918 3.210 1.00 72.19 80 ASN A O 1
ATOM 595 N N . GLY A 1 81 ? 15.076 5.733 2.417 1.00 79.12 81 GLY A N 1
ATOM 596 C CA . GLY A 1 81 ? 14.507 6.809 1.604 1.00 79.12 81 GLY A CA 1
ATOM 597 C C . GLY A 1 81 ? 15.048 6.893 0.175 1.00 79.12 81 GLY A C 1
ATOM 598 O O . GLY A 1 81 ? 14.588 7.736 -0.588 1.00 79.12 81 GLY A O 1
ATOM 599 N N . ASN A 1 82 ? 15.965 6.006 -0.228 1.00 86.06 82 ASN A N 1
ATOM 600 C CA . ASN A 1 82 ? 16.532 5.999 -1.585 1.00 86.06 82 ASN A CA 1
ATOM 601 C C . ASN A 1 82 ? 15.659 5.277 -2.622 1.00 86.06 82 ASN A C 1
ATOM 603 O O . ASN A 1 82 ? 16.045 5.138 -3.784 1.00 86.06 82 ASN A O 1
ATOM 607 N N . SER A 1 83 ? 14.520 4.733 -2.213 1.00 92.44 83 SER A N 1
ATOM 608 C CA . SER A 1 83 ? 13.616 4.007 -3.099 1.00 92.44 83 SER A CA 1
ATOM 609 C C . SER A 1 83 ? 12.174 4.328 -2.753 1.00 92.44 83 SER A C 1
ATOM 611 O O . SER A 1 83 ? 11.875 4.743 -1.633 1.00 92.44 83 SER A O 1
ATOM 613 N N . ILE A 1 84 ? 11.288 4.159 -3.727 1.00 94.81 84 ILE A N 1
ATOM 614 C CA . ILE A 1 84 ? 9.873 4.502 -3.608 1.00 94.81 84 ILE A CA 1
ATOM 615 C C . ILE A 1 84 ? 9.055 3.264 -3.951 1.00 94.81 84 ILE A C 1
ATOM 617 O O . ILE A 1 84 ? 9.213 2.686 -5.024 1.00 94.81 84 ILE A O 1
ATOM 621 N N . LEU A 1 85 ? 8.180 2.864 -3.038 1.00 95.69 85 LEU A N 1
ATOM 622 C CA . LEU A 1 85 ? 7.096 1.946 -3.338 1.00 95.69 85 LEU A CA 1
ATOM 623 C C . LEU A 1 85 ? 5.988 2.687 -4.059 1.00 95.69 85 LEU A C 1
ATOM 625 O O . LEU A 1 85 ? 5.644 3.805 -3.683 1.00 95.69 85 LEU A O 1
ATOM 629 N N . VAL A 1 86 ? 5.414 2.036 -5.060 1.00 97.50 86 VAL A N 1
ATOM 630 C CA . VAL A 1 86 ? 4.283 2.534 -5.831 1.00 97.50 86 VAL A CA 1
ATOM 631 C C . VAL A 1 86 ? 3.229 1.441 -5.879 1.00 97.50 86 VAL A C 1
ATOM 633 O O . VAL A 1 86 ? 3.495 0.337 -6.348 1.00 97.50 86 VAL A O 1
ATOM 636 N N . VAL A 1 87 ? 2.026 1.741 -5.408 1.00 98.12 87 VAL A N 1
ATOM 637 C CA . VAL A 1 87 ? 0.859 0.885 -5.620 1.00 98.12 87 VAL A CA 1
ATOM 638 C C . VAL A 1 87 ? 0.290 1.200 -6.990 1.00 98.12 87 VAL A C 1
ATOM 640 O O . VAL A 1 87 ? -0.181 2.310 -7.237 1.00 98.12 87 VAL A O 1
ATOM 643 N N . ASP A 1 88 ? 0.371 0.223 -7.884 1.00 98.38 88 ASP A N 1
ATOM 644 C CA . ASP A 1 88 ? -0.086 0.312 -9.263 1.00 98.38 88 ASP A CA 1
ATOM 645 C C . ASP A 1 88 ? -1.469 -0.342 -9.376 1.00 98.38 88 ASP A C 1
ATOM 647 O O . ASP A 1 88 ? -1.624 -1.514 -9.728 1.00 98.38 88 ASP A O 1
ATOM 651 N N . THR A 1 89 ? -2.476 0.418 -8.954 1.00 98.31 89 THR A N 1
ATOM 652 C CA . THR A 1 89 ? -3.820 -0.049 -8.581 1.00 98.31 89 THR A CA 1
ATOM 653 C C . THR A 1 89 ? -4.553 -0.764 -9.700 1.00 98.31 89 THR A C 1
ATOM 655 O O . THR A 1 89 ? -5.134 -1.827 -9.484 1.00 98.31 89 THR A O 1
ATOM 658 N N . GLY A 1 90 ? -4.511 -0.208 -10.908 1.00 98.12 90 GLY A N 1
ATOM 659 C CA . GLY A 1 90 ? -5.128 -0.797 -12.094 1.00 98.12 90 GLY A CA 1
ATOM 660 C C . GLY A 1 90 ? -4.423 -2.067 -12.565 1.00 98.12 90 GLY A C 1
ATOM 661 O O . GLY A 1 90 ? -5.040 -2.878 -13.250 1.00 98.12 90 GLY A O 1
ATOM 662 N N . ASN A 1 91 ? -3.169 -2.266 -12.157 1.00 98.56 91 ASN A N 1
ATOM 663 C CA . ASN A 1 91 ? -2.416 -3.488 -12.411 1.00 98.56 91 ASN A CA 1
ATOM 664 C C . ASN A 1 91 ? -2.436 -4.461 -11.221 1.00 98.56 91 ASN A C 1
ATOM 666 O O . ASN A 1 91 ? -1.905 -5.550 -11.355 1.00 98.56 91 ASN A O 1
ATOM 670 N N . ASN A 1 92 ? -3.052 -4.132 -10.078 1.00 98.44 92 ASN A N 1
ATOM 671 C CA . ASN A 1 92 ? -3.100 -4.986 -8.878 1.00 98.44 92 ASN A CA 1
ATOM 672 C C . ASN A 1 92 ? -1.715 -5.440 -8.369 1.00 98.44 92 ASN A C 1
ATOM 674 O O . ASN A 1 92 ? -1.546 -6.579 -7.931 1.00 98.44 92 ASN A O 1
ATOM 678 N N . VAL A 1 93 ? -0.713 -4.560 -8.436 1.00 98.38 93 VAL A N 1
ATOM 679 C CA . VAL A 1 93 ? 0.665 -4.871 -8.026 1.00 98.38 93 VAL A CA 1
ATOM 680 C C . VAL A 1 93 ? 1.292 -3.746 -7.207 1.00 98.38 93 VAL A C 1
ATOM 682 O O . VAL A 1 93 ? 0.882 -2.586 -7.276 1.00 98.38 93 VAL A O 1
ATOM 685 N N . VAL A 1 94 ? 2.332 -4.093 -6.453 1.00 97.62 94 VAL A N 1
ATOM 686 C CA . VAL A 1 94 ? 3.227 -3.144 -5.787 1.00 97.62 94 VAL A CA 1
ATOM 687 C C . VAL A 1 94 ? 4.554 -3.129 -6.533 1.00 97.62 94 VAL A C 1
ATOM 689 O O . VAL A 1 94 ? 5.194 -4.164 -6.741 1.00 97.62 94 VAL A O 1
ATOM 692 N N . ARG A 1 95 ? 4.968 -1.934 -6.942 1.00 97.19 95 ARG A N 1
ATOM 693 C CA . ARG A 1 95 ? 6.184 -1.661 -7.705 1.00 97.19 95 ARG A CA 1
ATOM 694 C C . ARG A 1 95 ? 7.207 -0.965 -6.809 1.00 97.19 95 ARG A C 1
ATOM 696 O O . ARG A 1 95 ? 6.844 -0.236 -5.890 1.00 97.19 95 ARG A O 1
ATOM 703 N N . LEU A 1 96 ? 8.485 -1.157 -7.101 1.00 95.88 96 LEU A N 1
ATOM 704 C CA . LEU A 1 96 ? 9.607 -0.465 -6.479 1.00 95.88 96 LEU A CA 1
ATOM 705 C C . LEU A 1 96 ? 10.338 0.347 -7.544 1.00 95.88 96 LEU A C 1
ATOM 707 O O . LEU A 1 96 ? 10.815 -0.214 -8.531 1.00 95.88 96 LEU A O 1
ATOM 711 N N . LEU A 1 97 ? 10.452 1.651 -7.313 1.00 96.69 97 LEU A N 1
ATOM 712 C CA . LEU A 1 97 ? 11.355 2.547 -8.019 1.00 96.69 97 LEU A CA 1
ATOM 713 C C . LEU A 1 97 ? 12.649 2.678 -7.210 1.00 96.69 97 LEU A C 1
ATOM 715 O O . LEU A 1 97 ? 12.659 3.279 -6.134 1.00 96.69 97 LEU A O 1
ATOM 719 N N . ALA A 1 98 ? 13.740 2.136 -7.737 1.00 95.00 98 ALA A N 1
ATOM 720 C CA . ALA A 1 98 ? 15.065 2.203 -7.132 1.00 95.00 98 ALA A CA 1
ATOM 721 C C . ALA A 1 98 ? 16.114 2.408 -8.224 1.00 95.00 98 ALA A C 1
ATOM 723 O O . ALA A 1 98 ? 16.059 1.756 -9.263 1.00 95.00 98 ALA A O 1
ATOM 724 N N . SER A 1 99 ? 17.070 3.314 -8.008 1.00 94.00 99 SER A N 1
ATOM 725 C CA . SER A 1 99 ? 18.181 3.541 -8.950 1.00 94.00 99 SER A CA 1
ATOM 726 C C . SER A 1 99 ? 17.724 3.778 -10.400 1.00 94.00 99 SER A C 1
ATOM 728 O O . SER A 1 99 ? 18.298 3.229 -11.336 1.00 94.00 99 SER A O 1
ATOM 730 N N . ALA A 1 100 ? 16.663 4.577 -10.578 1.00 94.69 100 ALA A N 1
ATOM 731 C CA . ALA A 1 100 ? 16.027 4.854 -11.872 1.00 94.69 100 ALA A CA 1
ATOM 732 C C . ALA A 1 100 ? 15.504 3.607 -12.621 1.00 94.69 100 ALA A C 1
ATOM 734 O O . ALA A 1 100 ? 15.334 3.641 -13.839 1.00 94.69 100 ALA A O 1
ATOM 735 N N . GLN A 1 101 ? 15.192 2.534 -11.894 1.00 97.88 101 GLN A N 1
ATOM 736 C CA . GLN A 1 101 ? 14.587 1.309 -12.403 1.00 97.88 101 GLN A CA 1
ATOM 737 C C . GLN A 1 101 ? 13.279 1.026 -11.658 1.00 97.88 101 GLN A C 1
ATOM 739 O O . GLN A 1 101 ? 13.217 1.148 -10.435 1.00 97.88 101 GLN A O 1
ATOM 744 N N . VAL A 1 102 ? 12.245 0.623 -12.392 1.00 98.38 102 VAL A N 1
ATOM 745 C CA . VAL A 1 102 ? 10.979 0.123 -11.847 1.00 98.38 102 VAL A CA 1
ATOM 746 C C . VAL A 1 102 ? 10.967 -1.399 -11.937 1.00 98.38 102 VAL A C 1
ATOM 748 O O . VAL A 1 102 ? 11.274 -1.968 -12.987 1.00 98.38 102 VAL A O 1
ATOM 751 N N . SER A 1 103 ? 10.602 -2.043 -10.832 1.00 97.00 103 SER A N 1
ATOM 752 C CA . SER A 1 103 ? 10.428 -3.494 -10.724 1.00 97.00 103 SER A CA 1
ATOM 753 C C . SER A 1 103 ? 9.148 -3.833 -9.969 1.00 97.00 103 SER A C 1
ATOM 755 O O . SER A 1 103 ? 8.766 -3.120 -9.042 1.00 97.00 103 SER A O 1
ATOM 757 N N . THR A 1 104 ? 8.482 -4.921 -10.339 1.00 96.75 104 THR A N 1
ATOM 758 C CA . THR A 1 104 ? 7.377 -5.480 -9.557 1.00 96.75 104 THR A CA 1
ATOM 759 C C . THR A 1 104 ? 7.937 -6.268 -8.380 1.00 96.75 104 THR A C 1
ATOM 761 O O . THR A 1 104 ? 8.734 -7.181 -8.580 1.00 96.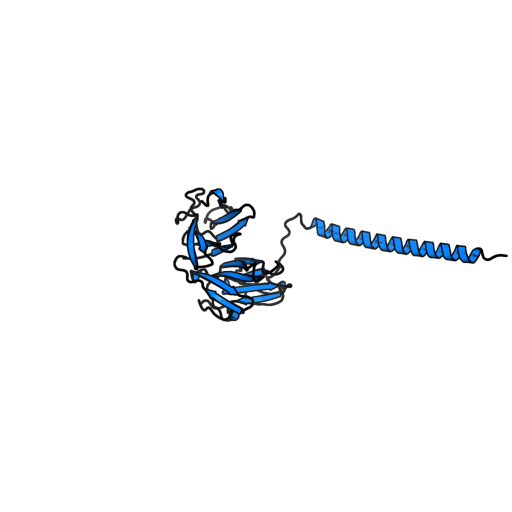75 104 THR A O 1
ATOM 764 N N . ILE A 1 105 ? 7.513 -5.934 -7.159 1.00 95.19 105 ILE A N 1
ATOM 765 C CA . ILE A 1 105 ? 7.978 -6.617 -5.939 1.00 95.19 105 ILE A CA 1
ATOM 766 C C . ILE A 1 105 ? 6.891 -7.453 -5.265 1.00 95.19 105 ILE A C 1
ATOM 768 O O . ILE A 1 105 ? 7.209 -8.329 -4.465 1.00 95.19 105 ILE A O 1
ATOM 772 N N . ALA A 1 106 ? 5.619 -7.190 -5.566 1.00 96.56 106 ALA A N 1
ATOM 773 C CA . ALA A 1 106 ? 4.506 -8.004 -5.106 1.00 96.56 106 ALA A CA 1
ATOM 774 C C . ALA A 1 106 ? 3.308 -7.897 -6.051 1.00 96.56 106 ALA A C 1
ATOM 776 O O . ALA A 1 106 ? 3.062 -6.839 -6.632 1.00 96.56 106 ALA A O 1
ATOM 777 N N . GLY A 1 107 ? 2.529 -8.971 -6.132 1.00 97.38 107 GLY A N 1
ATOM 778 C CA . GLY A 1 107 ? 1.372 -9.079 -7.007 1.00 97.38 107 GLY A CA 1
ATOM 779 C C . GLY A 1 107 ? 1.724 -9.719 -8.349 1.00 97.38 107 GLY A C 1
ATOM 780 O O . GLY A 1 107 ? 2.825 -9.533 -8.866 1.00 97.38 107 GLY A O 1
ATOM 781 N N . ASN A 1 108 ? 0.771 -10.450 -8.925 1.00 97.00 108 ASN A N 1
ATOM 782 C CA . ASN A 1 108 ? 0.925 -11.141 -10.212 1.00 97.00 108 ASN A CA 1
ATOM 783 C C . ASN A 1 108 ? 0.104 -10.514 -11.361 1.00 97.00 108 ASN A C 1
ATOM 785 O O . ASN A 1 108 ? -0.012 -11.102 -12.439 1.00 97.00 108 ASN A O 1
ATOM 789 N N . GLY A 1 109 ? -0.521 -9.356 -11.129 1.00 97.31 109 GLY A N 1
ATOM 790 C CA . GLY A 1 109 ? -1.389 -8.686 -12.100 1.00 97.31 109 GLY A CA 1
ATOM 791 C C . GLY A 1 109 ? -2.871 -9.077 -12.034 1.00 97.31 109 GLY A C 1
ATOM 792 O O . GLY A 1 109 ? -3.724 -8.371 -12.576 1.00 97.31 109 GLY A O 1
ATOM 793 N N . ARG A 1 110 ? -3.208 -10.197 -11.384 1.00 97.56 110 ARG A N 1
ATOM 794 C CA . ARG A 1 110 ? -4.579 -10.712 -11.301 1.00 97.56 110 ARG A CA 1
ATOM 795 C C . ARG A 1 110 ? -5.301 -10.173 -10.079 1.00 97.56 110 ARG A C 1
ATOM 797 O O . ARG A 1 110 ? -4.732 -10.054 -8.997 1.00 97.56 110 ARG A O 1
ATOM 804 N N . GLN A 1 111 ? -6.593 -9.925 -10.271 1.00 98.00 111 GLN A N 1
ATOM 805 C CA . GLN A 1 111 ? -7.512 -9.682 -9.171 1.00 98.00 111 GLN A CA 1
ATOM 806 C C . GLN A 1 111 ? -7.761 -10.980 -8.410 1.00 98.00 111 GLN A C 1
ATOM 808 O O . GLN A 1 111 ? -8.227 -11.962 -8.987 1.00 98.00 111 GLN A O 1
ATOM 813 N N . GLY A 1 112 ? -7.482 -10.967 -7.114 1.00 97.50 112 GLY A N 1
ATOM 814 C CA . GLY A 1 112 ? -7.671 -12.115 -6.236 1.00 97.50 112 GLY A C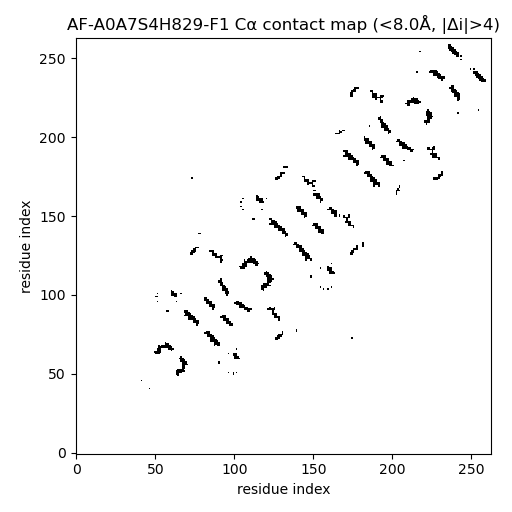A 1
ATOM 815 C C . GLY A 1 112 ? -7.235 -11.790 -4.816 1.00 97.50 112 GLY A C 1
ATOM 816 O O . GLY A 1 112 ? -6.981 -10.630 -4.506 1.00 97.50 112 GLY A O 1
ATOM 817 N N . VAL A 1 113 ? -7.179 -12.798 -3.947 1.00 96.12 113 VAL A N 1
ATOM 818 C CA . VAL A 1 113 ? -6.910 -12.637 -2.500 1.00 96.12 113 VAL A CA 1
ATOM 819 C C . VAL A 1 113 ? -5.753 -13.514 -2.009 1.00 96.12 113 VAL A C 1
ATOM 821 O O . VAL A 1 113 ? -5.506 -13.613 -0.807 1.00 96.12 113 VAL A O 1
ATOM 824 N N . ALA A 1 114 ? -5.059 -14.190 -2.927 1.00 96.50 114 ALA A N 1
ATOM 825 C CA . ALA A 1 114 ? -3.992 -15.120 -2.594 1.00 96.50 114 ALA A CA 1
ATOM 826 C C . ALA A 1 114 ? -2.827 -14.407 -1.886 1.00 96.50 114 ALA A C 1
ATOM 828 O O . ALA A 1 114 ? -2.287 -13.418 -2.384 1.00 96.50 114 ALA A O 1
ATOM 829 N N . ASP A 1 115 ? -2.459 -14.922 -0.713 1.00 95.38 115 ASP A N 1
ATOM 830 C CA . ASP A 1 115 ? -1.208 -14.636 -0.000 1.00 95.38 115 ASP A CA 1
ATOM 831 C C . ASP A 1 115 ? -0.100 -15.614 -0.458 1.00 95.38 115 ASP A C 1
ATOM 833 O O . ASP A 1 115 ? -0.339 -16.488 -1.293 1.00 95.38 115 ASP A O 1
ATOM 837 N N . GLY A 1 116 ? 1.106 -15.497 0.107 1.00 93.44 116 GLY A N 1
ATOM 838 C CA . GLY A 1 116 ? 2.231 -16.403 -0.150 1.00 93.44 116 GLY A CA 1
ATOM 839 C C . GLY A 1 116 ? 3.430 -15.678 -0.750 1.00 93.44 116 GLY A C 1
ATOM 840 O O . GLY A 1 116 ? 3.721 -14.543 -0.375 1.00 93.44 116 GLY A O 1
ATOM 841 N N . GLN A 1 117 ? 4.134 -16.318 -1.690 1.00 94.75 117 GLN A N 1
ATOM 842 C CA . GLN A 1 117 ? 5.269 -15.680 -2.360 1.00 94.75 117 GLN A CA 1
ATOM 843 C C . GLN A 1 117 ? 4.824 -14.370 -3.018 1.00 94.75 117 GLN A C 1
ATOM 845 O O . GLN A 1 117 ? 3.817 -14.334 -3.724 1.00 94.75 117 GLN A O 1
ATOM 850 N N . ALA A 1 118 ? 5.589 -13.301 -2.814 1.00 94.12 118 ALA A N 1
ATOM 851 C CA . ALA A 1 118 ? 5.181 -11.948 -3.160 1.00 94.12 118 ALA A CA 1
ATOM 852 C C . ALA A 1 118 ? 4.814 -11.794 -4.642 1.00 94.12 118 ALA A C 1
ATOM 854 O O . ALA A 1 118 ? 3.789 -11.196 -4.953 1.00 94.12 118 ALA A O 1
ATOM 855 N N . THR A 1 119 ? 5.578 -12.404 -5.548 1.00 92.81 119 THR A N 1
ATOM 856 C CA . THR A 1 119 ? 5.325 -12.394 -7.001 1.00 92.81 119 THR A CA 1
ATOM 857 C C . THR A 1 119 ? 4.138 -13.256 -7.440 1.00 92.81 119 THR A C 1
ATOM 859 O O . THR A 1 119 ? 3.668 -13.115 -8.565 1.00 92.81 119 THR A O 1
ATOM 862 N N . SER A 1 120 ? 3.644 -14.144 -6.574 1.00 95.75 120 SER A N 1
ATOM 863 C CA . SER A 1 120 ? 2.457 -14.976 -6.818 1.00 95.75 120 SER A CA 1
ATOM 864 C C . SER A 1 120 ? 1.207 -14.458 -6.109 1.00 95.75 120 SER A C 1
ATOM 866 O O . SER A 1 120 ? 0.112 -14.928 -6.413 1.00 95.75 120 SER A O 1
ATOM 868 N N . ALA A 1 121 ? 1.358 -13.514 -5.175 1.00 97.12 121 ALA A N 1
ATOM 869 C CA . ALA A 1 121 ? 0.247 -12.928 -4.447 1.00 97.12 121 ALA A CA 1
ATOM 870 C C . ALA A 1 121 ? -0.747 -12.252 -5.403 1.00 97.12 121 ALA A C 1
ATOM 872 O O . ALA A 1 121 ? -0.381 -11.728 -6.456 1.00 97.12 121 ALA A O 1
ATOM 873 N N . GLU A 1 122 ? -2.013 -12.237 -5.008 1.00 98.19 122 GLU A N 1
ATOM 874 C CA . GLU A 1 122 ? -3.085 -11.573 -5.741 1.00 98.19 122 GLU A CA 1
ATOM 875 C C . GLU A 1 122 ? -3.673 -10.472 -4.860 1.00 98.19 122 GLU A C 1
ATOM 877 O O . GLU A 1 122 ? -3.982 -10.693 -3.682 1.00 98.19 122 GLU A O 1
ATOM 882 N N . PHE A 1 123 ? -3.798 -9.281 -5.439 1.00 98.25 123 PHE A N 1
ATOM 883 C CA . PHE A 1 123 ? -4.439 -8.116 -4.832 1.00 98.25 123 PHE A CA 1
ATOM 884 C C . PHE A 1 123 ? -5.708 -7.782 -5.610 1.00 98.25 123 PHE A C 1
ATOM 886 O O . PHE A 1 123 ? -5.868 -8.205 -6.751 1.00 98.25 123 PHE A O 1
ATOM 893 N N . ASN A 1 124 ? -6.605 -6.989 -5.036 1.00 97.69 124 ASN A N 1
ATOM 894 C CA . ASN A 1 124 ? -7.798 -6.513 -5.718 1.00 97.69 124 ASN A CA 1
ATOM 895 C C . ASN A 1 124 ? -7.984 -5.013 -5.474 1.00 97.69 124 ASN A C 1
ATOM 897 O O . ASN A 1 124 ? -8.494 -4.585 -4.436 1.00 97.69 124 ASN A O 1
ATOM 901 N N . SER A 1 125 ? -7.564 -4.219 -6.463 1.00 97.00 125 SER A N 1
ATOM 902 C CA . SER A 1 125 ? -7.528 -2.755 -6.393 1.00 97.00 125 SER A CA 1
ATOM 903 C C . SER A 1 125 ? -6.844 -2.244 -5.117 1.00 97.00 125 SER A C 1
ATOM 905 O O . SER A 1 125 ? -7.474 -1.527 -4.335 1.00 97.00 125 SER A O 1
ATOM 907 N N . PRO A 1 126 ? -5.571 -2.612 -4.877 1.00 97.69 126 PRO A N 1
ATOM 908 C CA . PRO A 1 126 ? -4.830 -2.051 -3.759 1.00 97.69 126 PRO A CA 1
ATOM 909 C C . PRO A 1 126 ? -4.702 -0.537 -3.948 1.00 97.69 126 PRO A C 1
ATOM 911 O O . PRO A 1 126 ? -4.505 -0.109 -5.078 1.00 97.69 126 PRO A O 1
ATOM 914 N N . SER A 1 127 ? -4.827 0.283 -2.903 1.00 95.56 127 SER A N 1
ATOM 915 C CA . SER A 1 127 ? -4.922 1.745 -3.089 1.00 95.56 127 SER A CA 1
ATOM 916 C C . SER A 1 127 ? -3.818 2.566 -2.437 1.00 95.56 127 SER A C 1
ATOM 918 O O . SER A 1 127 ? -3.523 3.655 -2.933 1.00 95.56 127 SER A O 1
ATOM 920 N N . ASP A 1 128 ? -3.187 2.064 -1.379 1.00 96.25 128 ASP A N 1
ATOM 921 C CA . ASP A 1 128 ? -2.129 2.775 -0.672 1.00 96.25 128 ASP A CA 1
ATOM 922 C C . ASP A 1 128 ? -1.097 1.841 -0.040 1.00 96.25 128 ASP A C 1
ATOM 924 O O . ASP A 1 128 ? -1.343 0.645 0.150 1.00 96.25 128 ASP A O 1
ATOM 928 N N . VAL A 1 129 ? 0.077 2.395 0.269 1.00 95.38 129 VAL A N 1
ATOM 929 C CA . VAL A 1 129 ? 1.172 1.688 0.927 1.00 95.38 129 VAL A CA 1
ATOM 930 C C . VAL A 1 129 ? 1.826 2.551 2.002 1.00 95.38 129 VAL A C 1
ATOM 932 O O . VAL A 1 129 ? 2.115 3.717 1.777 1.00 95.38 129 VAL A O 1
ATOM 935 N N . ALA A 1 130 ? 2.128 1.957 3.155 1.00 93.19 130 ALA A N 1
ATOM 936 C CA . ALA A 1 130 ? 2.912 2.572 4.223 1.00 93.19 130 ALA A CA 1
ATOM 937 C C . ALA A 1 130 ? 4.051 1.642 4.652 1.00 93.19 130 ALA A C 1
ATOM 939 O O . ALA A 1 130 ? 3.890 0.423 4.674 1.00 93.19 130 ALA A O 1
ATOM 940 N N . THR A 1 131 ? 5.201 2.190 5.032 1.00 91.00 131 THR A N 1
ATOM 941 C CA . THR A 1 131 ? 6.328 1.391 5.535 1.00 91.00 131 THR A CA 1
ATOM 942 C C . THR A 1 131 ? 6.487 1.509 7.039 1.00 91.00 131 THR A C 1
ATOM 944 O O . THR A 1 131 ? 6.542 2.612 7.578 1.00 91.00 131 THR A O 1
ATOM 947 N N . LYS A 1 132 ? 6.638 0.363 7.702 1.00 88.75 132 LYS A N 1
ATOM 948 C CA . LYS A 1 132 ? 7.014 0.245 9.110 1.00 88.75 132 LYS A CA 1
ATOM 949 C C . LYS A 1 132 ? 8.451 -0.242 9.218 1.00 88.75 132 LYS A C 1
ATOM 951 O O . LYS A 1 132 ? 8.800 -1.222 8.564 1.00 88.75 132 LYS A O 1
ATOM 956 N N . THR A 1 133 ? 9.227 0.368 10.107 1.00 86.75 133 THR A N 1
ATOM 957 C CA . THR A 1 133 ? 10.578 -0.096 10.443 1.00 86.75 133 THR A CA 1
ATOM 958 C C . THR A 1 133 ? 10.586 -0.640 11.861 1.00 86.75 133 THR A C 1
ATOM 960 O O . THR A 1 133 ? 10.212 0.051 12.807 1.00 86.75 133 THR A O 1
ATOM 963 N N . ASP A 1 134 ? 11.020 -1.884 12.024 1.00 84.94 134 ASP A N 1
ATOM 964 C CA . ASP A 1 134 ? 11.394 -2.405 13.332 1.00 84.94 134 ASP A CA 1
ATOM 965 C C . ASP A 1 134 ? 12.811 -1.926 13.662 1.00 84.94 134 ASP A C 1
ATOM 967 O O . ASP A 1 134 ? 13.784 -2.367 13.057 1.00 84.94 134 ASP A O 1
ATOM 971 N N . PHE A 1 135 ? 12.933 -1.006 14.617 1.00 82.88 135 PHE A N 1
ATOM 972 C CA . PHE A 1 135 ? 14.222 -0.426 14.999 1.00 82.88 135 PHE A CA 1
ATOM 973 C C . PHE A 1 135 ? 15.155 -1.405 15.721 1.00 82.88 135 PHE A C 1
ATOM 975 O O . PHE A 1 135 ? 16.355 -1.146 15.777 1.00 82.88 135 PHE A O 1
ATOM 982 N N . ASN A 1 136 ? 14.643 -2.525 16.243 1.00 84.69 136 ASN A N 1
ATOM 983 C CA . ASN A 1 136 ? 15.482 -3.539 16.883 1.00 84.69 136 ASN A CA 1
ATOM 984 C C . ASN A 1 136 ? 16.162 -4.437 15.845 1.00 84.69 136 ASN A C 1
ATOM 986 O O . ASN A 1 136 ? 17.319 -4.811 16.013 1.00 84.69 136 ASN A O 1
ATOM 990 N N . THR A 1 137 ? 15.440 -4.796 14.779 1.00 83.94 137 THR A N 1
ATOM 991 C CA . THR A 1 137 ? 15.926 -5.717 13.736 1.00 83.94 137 THR A CA 1
ATOM 992 C C . THR A 1 137 ? 16.401 -5.004 12.469 1.00 83.94 137 THR A C 1
ATOM 994 O O . THR A 1 137 ? 17.070 -5.610 11.637 1.00 83.94 137 THR A O 1
ATOM 997 N N . GLY A 1 138 ? 16.048 -3.728 12.297 1.00 81.50 138 GLY A N 1
ATOM 998 C CA . GLY A 1 138 ? 16.235 -2.972 11.057 1.00 81.50 138 GLY A CA 1
ATOM 999 C C . GLY A 1 138 ? 15.292 -3.400 9.927 1.00 81.50 138 GLY A C 1
ATOM 1000 O O . GLY A 1 138 ? 15.415 -2.899 8.809 1.00 81.50 138 GLY A O 1
ATOM 1001 N N . MET A 1 139 ? 14.363 -4.328 10.182 1.00 82.44 139 MET A N 1
ATOM 1002 C CA . MET A 1 139 ? 13.479 -4.866 9.155 1.00 82.44 139 MET A CA 1
ATOM 1003 C C . MET A 1 139 ? 12.415 -3.841 8.758 1.00 82.44 139 MET A C 1
ATOM 1005 O O . MET A 1 139 ? 11.715 -3.290 9.609 1.00 82.44 139 MET A O 1
ATOM 1009 N N . VAL A 1 140 ? 12.248 -3.642 7.450 1.00 86.50 140 VAL A N 1
ATOM 1010 C CA . VAL A 1 140 ? 11.182 -2.808 6.888 1.00 86.50 140 VAL A CA 1
ATOM 1011 C C . VAL A 1 140 ? 10.063 -3.697 6.360 1.00 86.50 140 VAL A C 1
ATOM 1013 O O . VAL A 1 140 ? 10.299 -4.642 5.610 1.00 86.50 140 VAL A O 1
ATOM 1016 N N . THR A 1 141 ? 8.835 -3.390 6.763 1.00 90.19 141 THR A N 1
ATOM 1017 C CA . THR A 1 141 ? 7.610 -4.051 6.304 1.00 90.19 141 THR A CA 1
ATOM 1018 C C . THR A 1 141 ? 6.765 -3.044 5.542 1.00 90.19 141 THR A C 1
ATOM 1020 O O . THR A 1 141 ? 6.470 -1.972 6.073 1.00 90.19 141 THR A O 1
ATOM 1023 N N . ALA A 1 142 ? 6.353 -3.381 4.321 1.00 92.56 142 ALA A N 1
ATOM 1024 C CA . ALA A 1 142 ? 5.336 -2.610 3.610 1.00 92.56 142 ALA A CA 1
ATOM 1025 C C . ALA A 1 142 ? 3.942 -3.087 4.016 1.00 92.56 142 ALA A C 1
ATOM 1027 O O . ALA A 1 142 ? 3.702 -4.284 4.128 1.00 92.56 142 ALA A O 1
ATOM 1028 N N . LEU A 1 143 ? 3.034 -2.145 4.222 1.00 94.62 143 LEU A N 1
ATOM 1029 C CA . LEU A 1 143 ? 1.635 -2.355 4.558 1.00 94.62 143 LEU A CA 1
ATOM 1030 C C . LEU A 1 143 ? 0.808 -1.803 3.418 1.00 94.62 143 LEU A C 1
ATOM 1032 O O . LEU A 1 143 ? 0.945 -0.630 3.104 1.00 94.62 143 LEU A O 1
ATOM 1036 N N . VAL A 1 144 ? -0.015 -2.637 2.802 1.00 96.06 144 VAL A N 1
ATOM 1037 C CA . VAL A 1 144 ? -0.765 -2.308 1.592 1.00 96.06 144 VAL A CA 1
ATOM 1038 C C . VAL A 1 144 ? -2.246 -2.397 1.904 1.00 96.06 144 VAL A C 1
ATOM 1040 O O . VAL A 1 144 ? -2.702 -3.410 2.440 1.00 96.06 144 VAL A O 1
ATOM 1043 N N . SER A 1 145 ? -3.008 -1.363 1.567 1.00 95.69 145 SER A N 1
ATOM 1044 C CA . SER A 1 145 ? -4.464 -1.425 1.625 1.00 95.69 145 SER A CA 1
ATOM 1045 C C . SER A 1 145 ? -4.968 -2.147 0.389 1.00 95.69 145 SER A C 1
ATOM 1047 O O . SER A 1 145 ? -4.903 -1.642 -0.725 1.00 95.69 145 SER A O 1
ATOM 1049 N N . ASP A 1 146 ? -5.462 -3.360 0.583 1.00 96.50 146 ASP A N 1
ATOM 1050 C CA . ASP A 1 146 ? -6.051 -4.180 -0.464 1.00 96.50 146 ASP A CA 1
ATOM 1051 C C . ASP A 1 146 ? -7.566 -3.969 -0.449 1.00 96.50 146 ASP A C 1
ATOM 1053 O O . ASP A 1 146 ? -8.332 -4.705 0.185 1.00 96.50 146 ASP A O 1
ATOM 1057 N N . THR A 1 147 ? -7.965 -2.845 -1.048 1.00 95.38 147 THR A N 1
ATOM 1058 C CA . THR A 1 147 ? -9.231 -2.160 -0.776 1.00 95.38 147 THR A CA 1
ATOM 1059 C C . THR A 1 147 ? -10.448 -3.033 -1.031 1.00 95.38 147 THR A C 1
ATOM 1061 O O . THR A 1 147 ? -11.301 -3.148 -0.150 1.00 95.38 147 THR A O 1
ATOM 1064 N N . ASN A 1 148 ? -10.529 -3.701 -2.185 1.00 95.62 148 ASN A N 1
ATOM 1065 C CA . ASN A 1 148 ? -11.698 -4.531 -2.496 1.00 95.62 148 ASN A CA 1
ATOM 1066 C C . ASN A 1 148 ? -11.682 -5.871 -1.755 1.00 95.62 148 ASN A C 1
ATOM 1068 O O . ASN A 1 148 ? -12.734 -6.482 -1.571 1.00 95.62 148 ASN A O 1
ATOM 1072 N N . ASN A 1 149 ? -10.514 -6.309 -1.283 1.00 95.44 149 ASN A N 1
ATOM 1073 C CA . ASN A 1 149 ? -10.398 -7.478 -0.417 1.00 95.44 149 ASN A CA 1
ATOM 1074 C C . ASN A 1 149 ? -10.623 -7.153 1.063 1.00 95.44 149 ASN A C 1
ATOM 1076 O O . ASN A 1 149 ? -10.622 -8.073 1.880 1.00 95.44 149 ASN A O 1
ATOM 1080 N N . LYS A 1 150 ? -10.842 -5.876 1.414 1.00 94.56 150 LYS A N 1
ATOM 1081 C CA . LYS A 1 150 ? -11.096 -5.405 2.786 1.00 94.56 150 LYS A CA 1
ATOM 1082 C C . LYS A 1 150 ? -9.956 -5.726 3.753 1.00 94.56 150 LYS A C 1
ATOM 1084 O O . LYS A 1 150 ? -10.189 -5.984 4.933 1.00 94.56 150 LYS A O 1
ATOM 1089 N N . LYS A 1 151 ? -8.728 -5.745 3.234 1.00 94.00 151 LYS A N 1
ATOM 1090 C CA . LYS A 1 151 ? -7.545 -6.220 3.951 1.00 94.00 151 LYS A CA 1
ATOM 1091 C C . LYS A 1 151 ? -6.459 -5.159 4.021 1.00 94.00 151 LYS A C 1
ATOM 1093 O O . LYS A 1 151 ? -6.260 -4.404 3.076 1.00 94.00 151 LYS A O 1
ATOM 1098 N N . ILE A 1 152 ? -5.685 -5.179 5.102 1.00 95.12 152 ILE A N 1
ATOM 1099 C CA . ILE A 1 152 ? -4.304 -4.698 5.093 1.00 95.12 152 ILE A CA 1
ATOM 1100 C C . ILE A 1 152 ? -3.404 -5.911 4.899 1.00 95.12 152 ILE A C 1
ATOM 1102 O O . ILE A 1 152 ? -3.453 -6.876 5.669 1.00 95.12 152 ILE A O 1
ATOM 1106 N N . ARG A 1 153 ? -2.601 -5.856 3.844 1.00 94.44 153 ARG A N 1
ATOM 1107 C CA . ARG A 1 153 ? -1.602 -6.862 3.498 1.00 94.44 153 ARG A CA 1
ATOM 1108 C C . ARG A 1 153 ? -0.251 -6.375 3.995 1.00 94.44 153 ARG A C 1
ATOM 1110 O O . ARG A 1 153 ? 0.025 -5.181 3.936 1.00 94.44 153 ARG A O 1
ATOM 1117 N N . PHE A 1 154 ? 0.589 -7.272 4.483 1.00 92.56 154 PHE A N 1
ATOM 1118 C CA . PHE A 1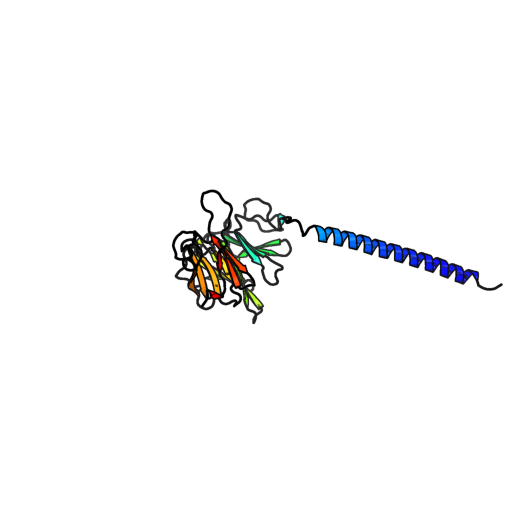 154 ? 1.975 -6.967 4.811 1.00 92.56 154 PHE A CA 1
ATOM 1119 C C . PHE A 1 154 ? 2.906 -7.676 3.832 1.00 92.56 154 PHE A C 1
ATOM 1121 O O . PHE A 1 154 ? 2.665 -8.820 3.451 1.00 92.56 154 PHE A O 1
ATOM 1128 N N . LEU A 1 155 ? 3.972 -6.990 3.439 1.00 90.75 155 LEU A N 1
ATOM 1129 C CA . LEU A 1 155 ? 5.020 -7.494 2.566 1.00 90.75 155 LEU A CA 1
ATOM 1130 C C . LEU A 1 155 ? 6.362 -7.418 3.300 1.00 90.75 155 LEU A C 1
ATOM 1132 O O . LEU A 1 155 ? 6.843 -6.331 3.643 1.00 90.75 155 LEU A O 1
ATOM 1136 N N . TYR A 1 156 ? 6.976 -8.584 3.501 1.00 81.00 156 TYR A N 1
ATOM 1137 C CA . TYR A 1 156 ? 8.329 -8.718 4.036 1.00 81.00 156 TYR A CA 1
ATOM 1138 C C . TYR A 1 156 ? 9.324 -8.802 2.879 1.00 81.00 156 TYR A C 1
ATOM 1140 O O . TYR A 1 156 ? 9.590 -9.874 2.338 1.00 81.00 156 TYR A O 1
ATOM 1148 N N . VAL A 1 157 ? 9.898 -7.667 2.488 1.00 63.59 157 VAL A N 1
ATOM 1149 C CA . VAL A 1 157 ? 10.732 -7.564 1.272 1.00 63.59 157 VAL A CA 1
ATOM 1150 C C . VAL A 1 157 ? 12.118 -8.237 1.409 1.00 63.59 157 VAL A C 1
ATOM 1152 O O . VAL A 1 157 ? 12.853 -8.322 0.439 1.00 63.59 157 VAL A O 1
ATOM 1155 N N . GLY A 1 158 ? 12.477 -8.806 2.564 1.00 62.69 158 GLY A N 1
ATOM 1156 C CA . GLY A 1 158 ? 13.649 -9.696 2.709 1.00 62.69 158 GLY A CA 1
ATOM 1157 C C . GLY A 1 158 ? 13.325 -11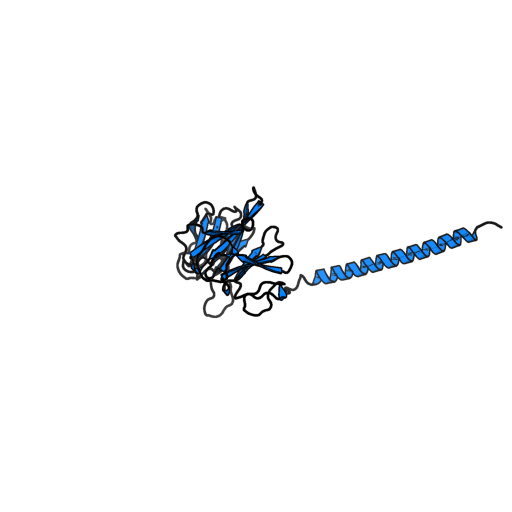.195 2.663 1.00 62.69 158 GLY A C 1
ATOM 1158 O O . GLY A 1 158 ? 14.231 -12.021 2.627 1.00 62.69 158 GLY A O 1
ATOM 1159 N N . GLN A 1 159 ? 12.039 -11.547 2.699 1.00 69.69 159 GLN A N 1
ATOM 1160 C CA . GLN A 1 159 ? 11.552 -12.931 2.692 1.00 69.69 159 GLN A CA 1
ATOM 1161 C C . GLN A 1 159 ? 10.679 -13.226 1.465 1.00 69.69 159 GLN A C 1
ATOM 1163 O O . GLN A 1 159 ? 10.232 -14.356 1.291 1.00 69.69 159 GLN A O 1
ATOM 1168 N N . GLU A 1 160 ? 10.430 -12.212 0.626 1.00 83.75 160 GLU A N 1
ATOM 1169 C CA . GLU A 1 160 ? 9.575 -12.286 -0.563 1.00 83.75 160 GLU A CA 1
ATOM 1170 C C . GLU A 1 160 ? 8.200 -12.896 -0.254 1.00 83.75 160 GLU A C 1
ATOM 1172 O O . GLU A 1 160 ? 7.679 -13.696 -1.027 1.00 83.75 160 GLU A O 1
ATOM 1177 N N . GLN A 1 161 ? 7.613 -12.540 0.893 1.00 88.06 161 GLN A N 1
ATOM 1178 C CA . GLN A 1 161 ? 6.308 -13.042 1.326 1.00 88.06 161 GLN A CA 1
ATOM 1179 C C . GLN A 1 161 ? 5.304 -11.910 1.511 1.00 88.06 161 GLN A C 1
ATOM 1181 O O . GLN A 1 161 ? 5.614 -10.877 2.109 1.00 88.06 161 GLN A O 1
ATOM 1186 N N . VAL A 1 162 ? 4.081 -12.167 1.057 1.00 88.94 162 VAL A N 1
ATOM 1187 C CA . VAL A 1 162 ? 2.879 -11.395 1.358 1.00 88.94 162 VAL A CA 1
ATOM 1188 C C . VAL A 1 162 ? 2.000 -12.207 2.298 1.00 88.94 162 VAL A C 1
ATOM 1190 O O . VAL A 1 162 ? 1.733 -13.384 2.055 1.00 88.94 162 VAL A O 1
ATOM 1193 N N . GLY A 1 163 ? 1.515 -11.557 3.349 1.00 87.88 163 GLY A N 1
ATOM 1194 C CA . GLY A 1 163 ? 0.475 -12.102 4.211 1.00 87.88 163 GLY A CA 1
ATOM 1195 C C . GLY A 1 163 ? -0.605 -11.076 4.524 1.00 87.88 163 GLY A C 1
ATOM 1196 O O . GLY A 1 163 ? -0.468 -9.881 4.254 1.00 87.88 163 GLY A O 1
ATOM 1197 N N . SER A 1 164 ? -1.697 -11.554 5.110 1.00 86.75 164 SER A N 1
ATOM 1198 C CA . SER A 1 164 ? -2.819 -10.726 5.548 1.00 86.75 164 SER A CA 1
ATOM 1199 C C . SER A 1 164 ? -2.932 -10.729 7.064 1.00 86.75 164 SER A C 1
ATOM 1201 O O . SER A 1 164 ? -2.793 -11.772 7.703 1.00 86.75 164 SER A O 1
ATOM 1203 N N . PHE A 1 165 ? -3.297 -9.589 7.644 1.00 85.38 165 PHE A N 1
ATOM 1204 C CA . PHE A 1 165 ? -3.842 -9.599 8.997 1.00 85.38 165 PHE A CA 1
ATOM 1205 C C . PHE A 1 165 ? -5.250 -10.209 8.993 1.00 85.38 165 PHE A C 1
ATOM 1207 O O . PHE A 1 165 ? -6.022 -10.008 8.051 1.00 85.38 165 PHE A O 1
ATOM 1214 N N . VAL A 1 166 ? -5.609 -10.927 10.060 1.00 74.44 166 VAL A N 1
ATOM 1215 C CA . VAL A 1 166 ? -6.999 -11.345 10.286 1.00 74.44 166 VAL A CA 1
ATOM 1216 C C . VAL A 1 166 ? -7.784 -10.111 10.717 1.00 74.44 166 VAL A C 1
ATOM 1218 O O . VAL A 1 166 ? -7.580 -9.595 11.811 1.00 74.44 166 VAL A O 1
ATOM 1221 N N . GLN A 1 167 ? -8.647 -9.610 9.837 1.00 68.81 167 GLN A N 1
ATOM 1222 C CA . GLN A 1 167 ? -9.378 -8.359 10.031 1.00 68.81 167 GLN A CA 1
ATOM 1223 C C . GLN A 1 167 ? -10.873 -8.592 9.881 1.00 68.81 167 GLN A C 1
ATOM 1225 O O . GLN A 1 167 ? -11.305 -9.281 8.960 1.00 68.81 167 GLN A O 1
ATOM 1230 N N . THR A 1 168 ? -11.669 -8.016 10.783 1.00 60.97 168 THR A N 1
ATOM 1231 C CA . THR A 1 168 ? -13.103 -8.337 10.876 1.00 60.97 168 THR A CA 1
ATOM 1232 C C . THR A 1 168 ? -14.040 -7.144 10.693 1.00 60.97 168 THR A C 1
ATOM 1234 O O . THR A 1 168 ? -15.251 -7.336 10.709 1.00 60.97 168 THR A O 1
ATOM 1237 N N . SER A 1 169 ? -13.528 -5.922 10.518 1.00 79.75 169 SER A N 1
ATOM 1238 C CA . SER A 1 169 ? -14.355 -4.706 10.645 1.00 79.75 169 SER A CA 1
ATOM 1239 C C . SER A 1 169 ? -14.152 -3.627 9.579 1.00 79.75 169 SER A C 1
ATOM 1241 O O . SER A 1 169 ? -14.877 -2.641 9.623 1.00 79.75 169 SER A O 1
ATOM 1243 N N . MET A 1 170 ? -13.239 -3.785 8.614 1.00 90.62 170 MET A N 1
ATOM 1244 C CA . MET A 1 170 ? -13.084 -2.824 7.505 1.00 90.62 170 MET A CA 1
ATOM 1245 C C . MET A 1 170 ? -13.977 -3.174 6.314 1.00 90.62 170 MET A C 1
ATOM 1247 O O . MET A 1 170 ? -14.260 -4.345 6.061 1.00 90.62 170 MET A O 1
ATOM 1251 N N . GLN A 1 171 ? -14.427 -2.153 5.587 1.00 93.00 171 GLN A N 1
ATOM 1252 C CA . GLN A 1 171 ? -15.282 -2.294 4.409 1.00 93.00 171 GLN A CA 1
ATOM 1253 C C . GLN A 1 171 ? -14.570 -1.899 3.121 1.00 93.00 171 GLN A C 1
ATOM 1255 O O . GLN A 1 171 ? -14.694 -2.633 2.143 1.00 93.00 171 GLN A O 1
ATOM 1260 N N . GLN A 1 172 ? -13.824 -0.792 3.121 1.00 92.75 172 GLN A N 1
ATOM 1261 C CA . GLN A 1 172 ? -12.985 -0.363 1.998 1.00 92.75 172 GLN A CA 1
ATOM 1262 C C . GLN A 1 172 ? -11.783 0.442 2.519 1.00 92.75 172 GLN A C 1
ATOM 1264 O O . GLN A 1 172 ? -11.813 1.675 2.473 1.00 92.75 172 GLN A O 1
ATOM 1269 N N . PRO A 1 173 ? -10.727 -0.219 3.034 1.00 94.06 173 PRO A N 1
ATOM 1270 C CA . PRO A 1 173 ? -9.534 0.484 3.491 1.00 94.06 173 PRO A CA 1
ATOM 1271 C C . PRO A 1 173 ? -8.858 1.197 2.314 1.00 94.06 173 PRO A C 1
ATOM 1273 O O . PRO A 1 173 ? -8.619 0.574 1.280 1.00 94.06 173 PRO A O 1
ATOM 1276 N N . SER A 1 174 ? -8.552 2.485 2.469 1.00 93.00 174 SER A N 1
ATOM 1277 C CA . SER A 1 174 ? -7.912 3.329 1.453 1.00 93.00 174 SER A CA 1
ATOM 1278 C C . SER A 1 174 ? -6.520 3.798 1.868 1.00 93.00 174 SER A C 1
ATOM 1280 O O . SER A 1 174 ? -5.595 2.997 1.838 1.00 93.00 174 SER A O 1
ATOM 1282 N N . ALA A 1 175 ? -6.339 5.058 2.265 1.00 92.88 175 ALA A N 1
ATOM 1283 C CA . ALA A 1 175 ? -5.051 5.539 2.745 1.00 92.88 175 ALA A CA 1
ATOM 1284 C C . ALA A 1 175 ? -4.668 5.016 4.124 1.00 92.88 175 ALA A C 1
ATOM 1286 O O . ALA A 1 175 ? -5.522 4.810 4.999 1.00 92.88 175 ALA A O 1
ATOM 1287 N N . LEU A 1 176 ? -3.356 4.897 4.294 1.00 93.00 176 LEU A N 1
ATOM 1288 C CA . LEU A 1 176 ? -2.660 4.364 5.446 1.00 93.00 176 LEU A CA 1
ATOM 1289 C C . LEU A 1 176 ? -1.660 5.399 5.968 1.00 93.00 176 LEU A C 1
ATOM 1291 O O . LEU A 1 176 ? -0.819 5.894 5.229 1.00 93.00 176 LEU A O 1
ATOM 1295 N N . ALA A 1 177 ? -1.697 5.686 7.267 1.00 91.19 177 ALA A N 1
ATOM 1296 C CA . ALA A 1 177 ? -0.688 6.516 7.918 1.00 91.19 177 ALA A CA 1
ATOM 1297 C C . ALA A 1 177 ? -0.174 5.825 9.175 1.00 91.19 177 ALA A C 1
ATOM 1299 O O . ALA A 1 177 ? -0.932 5.546 10.105 1.00 91.19 177 ALA A O 1
ATOM 1300 N N . LEU A 1 178 ? 1.122 5.529 9.206 1.00 88.75 178 LEU A N 1
ATOM 1301 C CA . LEU A 1 178 ? 1.740 4.899 10.363 1.00 88.75 178 LEU A CA 1
ATOM 1302 C C . LEU A 1 178 ? 1.946 5.931 11.472 1.00 88.75 178 LEU A C 1
ATOM 1304 O O . LEU A 1 178 ? 2.565 6.972 11.256 1.00 88.75 178 LEU A O 1
ATOM 1308 N N . ALA A 1 179 ? 1.442 5.634 12.666 1.00 86.12 179 ALA A N 1
ATOM 1309 C CA . ALA A 1 179 ? 1.665 6.478 13.827 1.00 86.12 179 ALA A CA 1
ATOM 1310 C C . ALA A 1 179 ? 3.150 6.434 14.251 1.00 86.12 179 ALA A C 1
ATOM 1312 O O . ALA A 1 179 ? 3.808 5.400 14.087 1.00 86.12 179 ALA A O 1
ATOM 1313 N N . PRO A 1 180 ? 3.681 7.496 14.891 1.00 82.12 180 PRO A N 1
ATOM 1314 C CA . PRO A 1 180 ? 5.081 7.552 15.337 1.00 82.12 180 PRO A CA 1
ATOM 1315 C C . PRO A 1 180 ? 5.524 6.389 16.226 1.00 82.12 180 PRO A C 1
ATOM 1317 O O . PRO A 1 180 ? 6.699 6.039 16.252 1.00 82.12 180 PRO A O 1
ATOM 1320 N N . ASN A 1 181 ? 4.579 5.775 16.940 1.00 83.94 181 ASN A N 1
ATOM 1321 C CA . ASN A 1 181 ? 4.830 4.627 17.805 1.00 83.94 181 ASN A CA 1
ATOM 1322 C C . ASN A 1 181 ? 5.160 3.324 17.042 1.00 83.94 181 ASN A C 1
ATOM 1324 O O . ASN A 1 181 ? 5.461 2.326 17.690 1.00 83.94 181 ASN A O 1
ATOM 1328 N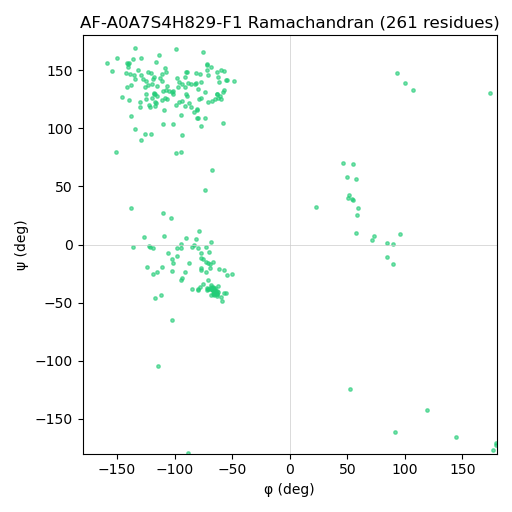 N . GLN A 1 182 ? 5.067 3.299 15.702 1.00 86.56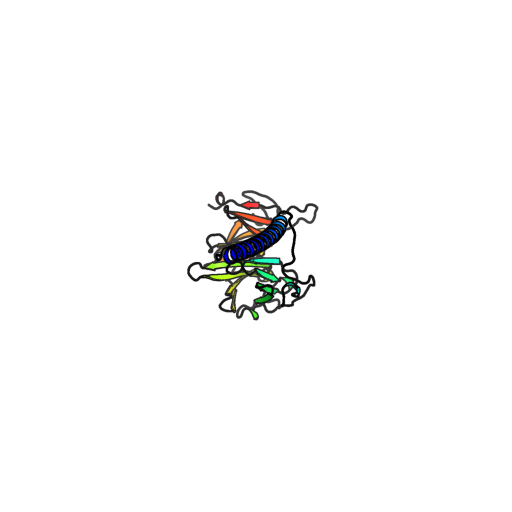 182 GLN A N 1
ATOM 1329 C CA . GLN A 1 182 ? 5.286 2.123 14.836 1.00 86.56 182 GLN A CA 1
ATOM 1330 C C . GLN A 1 182 ? 4.384 0.906 15.155 1.00 86.56 182 GLN A C 1
ATOM 1332 O O . GLN A 1 182 ? 4.584 -0.199 14.638 1.00 86.56 182 GLN A O 1
ATOM 1337 N N . ALA A 1 183 ? 3.377 1.084 16.008 1.00 87.69 183 ALA A N 1
ATOM 1338 C CA . ALA A 1 183 ? 2.493 0.034 16.508 1.00 87.69 183 ALA A CA 1
ATOM 1339 C C . ALA A 1 183 ? 1.044 0.226 16.047 1.00 87.69 183 ALA A C 1
ATOM 1341 O O . ALA A 1 183 ? 0.284 -0.740 15.975 1.00 87.69 183 ALA A O 1
ATOM 1342 N N . THR A 1 184 ? 0.667 1.458 15.714 1.00 89.12 184 THR A N 1
ATOM 1343 C CA . THR A 1 184 ? -0.679 1.810 15.272 1.00 89.12 184 THR A CA 1
ATOM 1344 C C . THR A 1 184 ? -0.634 2.340 13.850 1.00 89.12 184 THR A C 1
ATOM 1346 O O . THR A 1 184 ? 0.137 3.244 13.541 1.00 89.12 184 THR A O 1
ATOM 1349 N N . LEU A 1 185 ? -1.488 1.799 12.992 1.00 91.19 185 LEU A N 1
ATOM 1350 C CA . LEU A 1 185 ? -1.758 2.340 11.668 1.00 91.19 185 LEU A CA 1
ATOM 1351 C C . LEU A 1 185 ? -3.095 3.079 11.722 1.00 91.19 185 LEU A C 1
ATOM 1353 O O . LEU A 1 185 ? -4.068 2.541 12.243 1.00 91.19 185 LEU A O 1
ATOM 1357 N N . ILE A 1 186 ? -3.158 4.302 11.212 1.00 91.38 186 ILE A N 1
ATOM 1358 C CA . ILE A 1 186 ? -4.434 4.959 10.945 1.00 91.38 186 ILE A CA 1
ATOM 1359 C C . ILE A 1 186 ? -4.848 4.588 9.530 1.00 91.38 186 ILE A C 1
ATOM 1361 O O . ILE A 1 186 ? -4.068 4.719 8.588 1.00 91.38 186 ILE A O 1
ATOM 1365 N N . VAL A 1 187 ? -6.071 4.096 9.401 1.00 92.31 187 VAL A N 1
ATOM 1366 C CA . VAL A 1 187 ? -6.640 3.631 8.142 1.00 92.31 187 VAL A CA 1
ATOM 1367 C C . VAL A 1 187 ? -7.865 4.469 7.846 1.00 92.31 187 VAL A C 1
ATOM 1369 O O . VAL A 1 187 ? -8.765 4.579 8.676 1.00 92.31 187 VAL A O 1
ATOM 1372 N N . SER A 1 188 ? -7.908 5.066 6.665 1.00 91.69 188 SER A N 1
ATOM 1373 C CA . SER A 1 188 ? -9.153 5.627 6.148 1.00 91.69 188 SER A CA 1
ATOM 1374 C C . SER A 1 188 ? -10.008 4.509 5.561 1.00 91.69 188 SER A C 1
ATOM 1376 O O . SER A 1 188 ? -9.494 3.660 4.838 1.00 91.69 188 SER A O 1
ATOM 1378 N N . ASP A 1 189 ? -11.297 4.486 5.887 1.00 92.88 189 ASP A N 1
ATOM 1379 C CA . ASP A 1 189 ? -12.246 3.539 5.309 1.00 92.88 189 ASP A CA 1
ATOM 1380 C C . ASP A 1 189 ? -13.316 4.295 4.517 1.00 92.88 189 ASP A C 1
ATOM 1382 O O . ASP A 1 189 ? -14.045 5.142 5.054 1.00 92.88 189 ASP A O 1
ATOM 1386 N N . LEU A 1 190 ? -13.378 4.004 3.216 1.00 90.12 190 LEU A N 1
ATOM 1387 C CA . LEU A 1 190 ? -14.212 4.740 2.272 1.00 90.12 190 LEU A CA 1
ATOM 1388 C C . LEU A 1 190 ? -15.699 4.541 2.531 1.00 90.12 190 LEU A C 1
ATOM 1390 O O . LEU A 1 190 ? -16.458 5.504 2.406 1.00 90.12 190 LEU A O 1
ATOM 1394 N N . GLU A 1 191 ? -16.102 3.330 2.911 1.00 91.50 191 GLU A N 1
ATOM 1395 C CA . GLU A 1 191 ? -17.511 2.963 3.050 1.00 91.50 191 GLU A CA 1
ATOM 1396 C C . GLU A 1 191 ? -18.004 3.149 4.485 1.00 91.50 191 GLU A C 1
ATOM 1398 O O . GLU A 1 191 ? -19.161 3.495 4.704 1.00 91.50 191 GLU A O 1
ATOM 1403 N N . LEU A 1 192 ? -17.118 3.019 5.477 1.00 92.00 192 LEU A N 1
ATOM 1404 C CA . LEU A 1 192 ? -17.448 3.393 6.852 1.00 92.00 192 LEU A CA 1
ATOM 1405 C C . LEU A 1 192 ? -17.424 4.902 7.080 1.00 92.00 192 LEU A C 1
ATOM 1407 O O . LEU A 1 192 ? -17.876 5.342 8.131 1.00 92.00 192 LEU A O 1
ATOM 1411 N N . HIS A 1 193 ? -16.893 5.695 6.143 1.00 90.44 193 HIS A N 1
ATOM 1412 C CA . HIS A 1 193 ? -16.790 7.152 6.280 1.00 90.44 193 HIS A CA 1
ATOM 1413 C C . HIS A 1 193 ? -16.077 7.567 7.577 1.00 90.44 193 HIS A C 1
ATOM 1415 O O . HIS A 1 193 ? -16.475 8.504 8.277 1.00 90.44 193 HIS A O 1
ATOM 1421 N N . GLN A 1 194 ? -15.035 6.813 7.922 1.00 89.94 194 GLN A N 1
ATOM 1422 C CA . GLN A 1 194 ? -14.332 6.894 9.195 1.00 89.94 194 GLN A CA 1
ATOM 1423 C C . GLN A 1 194 ? -12.831 6.730 8.993 1.00 89.94 194 GLN A C 1
ATOM 1425 O O . GLN A 1 194 ? -12.366 6.095 8.048 1.00 89.94 194 GLN A O 1
ATOM 1430 N N . LEU A 1 195 ? -12.083 7.286 9.937 1.00 89.69 195 LEU A N 1
ATOM 1431 C CA . LEU A 1 195 ? -10.720 6.878 10.216 1.00 89.69 195 LEU A CA 1
ATOM 1432 C C . LEU A 1 195 ? -10.764 5.840 11.331 1.00 89.69 195 LEU A C 1
ATOM 1434 O O . LEU A 1 195 ? -11.490 6.003 12.317 1.00 89.69 195 LEU A O 1
ATOM 1438 N N . LEU A 1 196 ? -9.966 4.794 11.190 1.00 91.19 196 LEU A N 1
ATOM 1439 C CA . LEU A 1 196 ? -9.825 3.711 12.148 1.00 91.19 196 LEU A CA 1
ATOM 1440 C C . LEU A 1 196 ? -8.388 3.672 12.659 1.00 91.19 196 LEU A C 1
ATOM 1442 O O . LEU A 1 196 ? -7.452 3.892 11.894 1.00 91.19 196 LEU A O 1
ATOM 1446 N N . THR A 1 197 ? -8.204 3.343 13.932 1.00 90.94 197 THR A N 1
ATOM 1447 C CA . THR A 1 197 ? -6.923 2.821 14.409 1.00 90.94 197 THR A CA 1
ATOM 1448 C C . THR A 1 197 ? -6.867 1.334 14.090 1.00 90.94 197 THR A C 1
ATOM 1450 O O . THR A 1 197 ? -7.853 0.621 14.256 1.00 90.94 197 THR A O 1
ATOM 1453 N N . PHE A 1 198 ? -5.714 0.860 13.637 1.00 91.81 198 PHE A N 1
ATOM 1454 C CA . PHE A 1 198 ? -5.403 -0.540 13.390 1.00 91.81 198 PHE A CA 1
ATOM 1455 C C . PHE A 1 198 ? -4.179 -0.918 14.225 1.00 91.81 198 PHE A C 1
ATOM 1457 O O . PHE A 1 198 ? -3.110 -0.315 14.095 1.00 91.81 198 PHE A O 1
ATOM 1464 N N . ASN A 1 199 ? -4.343 -1.893 15.115 1.00 89.88 199 ASN A N 1
ATOM 1465 C CA . ASN A 1 199 ? -3.267 -2.383 15.961 1.00 89.88 199 ASN A CA 1
ATOM 1466 C C . ASN A 1 199 ? -2.468 -3.456 15.216 1.00 89.88 199 ASN A C 1
ATOM 1468 O O . ASN A 1 199 ? -2.973 -4.519 14.864 1.00 89.88 199 ASN A O 1
ATOM 1472 N N . MET A 1 200 ? -1.187 -3.173 15.008 1.00 87.88 200 MET A N 1
ATOM 1473 C CA . MET A 1 200 ? -0.280 -4.023 14.244 1.00 87.88 200 MET A CA 1
ATOM 1474 C C . MET A 1 200 ? 0.085 -5.338 14.947 1.00 87.88 200 MET A C 1
ATOM 1476 O O . MET A 1 200 ? 0.632 -6.225 14.299 1.00 87.88 200 MET A O 1
ATOM 1480 N N . ALA A 1 201 ? -0.153 -5.458 16.255 1.00 85.75 201 ALA A N 1
ATOM 1481 C CA . ALA A 1 201 ? 0.168 -6.656 17.026 1.00 85.75 201 ALA A CA 1
ATOM 1482 C C . ALA A 1 201 ? -0.941 -7.714 16.961 1.00 85.75 201 ALA A C 1
ATOM 1484 O O . ALA A 1 201 ? -0.637 -8.901 16.897 1.00 85.75 201 ALA A O 1
ATOM 1485 N N . ASP A 1 202 ? -2.212 -7.299 16.982 1.00 85.50 202 ASP A N 1
ATOM 1486 C CA . ASP A 1 202 ? -3.358 -8.219 17.039 1.00 85.50 202 ASP A CA 1
ATOM 1487 C C . ASP A 1 202 ? -4.348 -8.076 15.872 1.00 85.50 202 ASP A C 1
ATOM 1489 O O . ASP A 1 202 ? -5.315 -8.831 15.791 1.00 85.50 202 ASP A O 1
ATOM 1493 N N . GLY A 1 203 ? -4.110 -7.141 14.949 1.00 87.00 203 GLY A N 1
ATOM 1494 C CA . GLY A 1 203 ? -4.933 -6.940 13.761 1.00 87.00 203 GLY A CA 1
ATOM 1495 C C . GLY A 1 203 ? -6.295 -6.294 14.027 1.00 87.00 203 GLY A C 1
ATOM 1496 O O . GLY A 1 203 ? -7.121 -6.215 13.114 1.00 87.00 203 GLY A O 1
ATOM 1497 N N . LYS A 1 204 ? -6.567 -5.832 15.253 1.00 89.44 204 LYS A N 1
ATOM 1498 C CA . LYS A 1 204 ? -7.862 -5.230 15.586 1.00 89.44 204 LYS A CA 1
ATOM 1499 C C . LYS A 1 204 ? -7.967 -3.803 15.084 1.00 89.44 204 LYS A C 1
ATOM 1501 O O . LYS A 1 204 ? -6.993 -3.048 15.118 1.00 89.44 204 LYS A O 1
ATOM 1506 N N . THR A 1 205 ? -9.183 -3.420 14.696 1.00 92.06 205 THR A N 1
ATOM 1507 C CA . THR A 1 205 ? -9.522 -2.025 14.423 1.00 92.06 205 THR A CA 1
ATOM 1508 C C . THR A 1 205 ? -10.470 -1.444 15.457 1.00 92.06 205 THR A C 1
ATOM 1510 O O . THR A 1 205 ? -11.359 -2.131 15.959 1.00 92.06 205 THR A O 1
ATOM 1513 N N . SER A 1 206 ? -10.302 -0.151 15.720 1.00 90.31 206 SER A N 1
ATOM 1514 C CA . SER A 1 206 ? -11.224 0.660 16.510 1.00 90.31 206 SER A CA 1
ATOM 1515 C C . SER A 1 206 ? -11.517 1.957 15.769 1.00 90.31 206 SER A C 1
ATOM 1517 O O . SER A 1 206 ? -10.677 2.470 15.030 1.00 90.31 206 SER A O 1
ATOM 1519 N N . LYS A 1 207 ? -12.711 2.516 15.971 1.00 89.56 207 LYS A N 1
ATOM 1520 C CA . LYS A 1 207 ? -13.036 3.848 15.455 1.00 89.56 207 LYS A CA 1
ATOM 1521 C C . LYS A 1 207 ? -12.045 4.874 16.014 1.00 89.56 207 LYS A C 1
ATOM 1523 O O . LYS A 1 207 ? -11.840 4.925 17.224 1.00 89.56 207 LYS A O 1
ATOM 1528 N N . PHE A 1 208 ? -11.487 5.701 15.133 1.00 86.62 208 PHE A N 1
ATOM 1529 C CA . PHE A 1 208 ? -10.656 6.845 15.498 1.00 86.62 208 PHE A CA 1
ATOM 1530 C C . PHE A 1 208 ? -11.453 8.145 15.371 1.00 86.62 208 PHE A C 1
ATOM 1532 O O . PHE A 1 208 ? -11.769 8.778 16.373 1.00 86.62 208 PHE A O 1
ATOM 1539 N N . VAL A 1 209 ? -11.854 8.511 14.150 1.00 87.00 209 VAL A N 1
ATOM 1540 C CA . VAL A 1 209 ? -12.590 9.755 13.856 1.00 87.00 209 VAL A CA 1
ATOM 1541 C C . VAL A 1 209 ? -13.658 9.488 12.801 1.00 87.00 209 VAL A C 1
ATOM 1543 O O . VAL A 1 209 ? -13.512 8.595 11.973 1.00 87.00 209 VAL A O 1
ATOM 1546 N N . GLY A 1 210 ? -14.738 10.269 12.813 1.00 87.38 210 GLY A N 1
ATOM 1547 C CA . GLY A 1 210 ? -15.842 10.142 11.865 1.00 87.38 210 GLY A CA 1
ATOM 1548 C C . GLY A 1 210 ? -17.081 9.540 12.519 1.00 87.38 210 GLY A C 1
ATOM 1549 O O . GLY A 1 210 ? -17.020 8.544 13.241 1.00 87.38 210 GLY A O 1
ATOM 1550 N N . ASN A 1 211 ? -18.245 10.134 12.296 1.00 88.25 211 ASN A N 1
ATOM 1551 C CA . ASN A 1 211 ? -19.509 9.659 12.856 1.00 88.25 211 ASN A CA 1
ATOM 1552 C C . ASN A 1 211 ? -20.113 8.463 12.090 1.00 88.25 211 ASN A C 1
ATOM 1554 O O . ASN A 1 211 ? -21.112 7.910 12.537 1.00 88.25 211 ASN A O 1
ATOM 1558 N N . GLY A 1 212 ? -19.491 8.024 10.991 1.00 89.62 212 GLY A N 1
ATOM 1559 C CA . GLY A 1 212 ? -19.976 6.917 10.161 1.00 89.62 212 GLY A CA 1
ATOM 1560 C C . GLY A 1 212 ? -21.011 7.314 9.110 1.00 89.62 212 GLY A C 1
ATOM 1561 O O . GLY A 1 212 ? -21.513 6.460 8.390 1.00 89.62 212 GLY A O 1
ATOM 1562 N N . GLN A 1 213 ? -21.353 8.598 9.031 1.00 90.19 213 GLN A N 1
ATOM 1563 C CA . GLN A 1 213 ? -22.277 9.146 8.048 1.00 90.19 213 GLN A CA 1
ATOM 1564 C C . GLN A 1 213 ? -21.505 9.960 7.016 1.00 90.19 213 GLN A C 1
ATOM 1566 O O . GLN A 1 213 ? -20.507 10.605 7.350 1.00 90.19 213 GLN A O 1
ATOM 1571 N N . ARG A 1 214 ? -22.006 9.982 5.774 1.00 89.12 214 ARG A N 1
ATOM 1572 C CA . ARG A 1 214 ? -21.469 10.880 4.745 1.00 89.12 214 ARG A CA 1
ATOM 1573 C C . ARG A 1 214 ? -21.633 12.319 5.188 1.00 89.12 214 ARG A C 1
ATOM 1575 O O . ARG A 1 214 ? -22.740 12.758 5.494 1.00 89.12 214 ARG A O 1
ATOM 1582 N N . GLY A 1 215 ? -20.543 13.064 5.152 1.00 83.75 215 GLY A N 1
ATOM 1583 C CA . GLY A 1 215 ? -20.587 14.488 5.413 1.00 83.75 215 GLY A CA 1
ATOM 1584 C C . GLY A 1 215 ? -19.225 15.149 5.337 1.00 83.75 215 GLY A C 1
ATOM 1585 O O . GLY A 1 215 ? -18.237 14.553 4.913 1.00 83.75 215 GLY A O 1
ATOM 1586 N N . TYR A 1 216 ? -19.224 16.419 5.718 1.00 81.62 216 TYR A N 1
ATOM 1587 C CA . TYR A 1 216 ? -18.060 17.300 5.708 1.00 81.62 216 TYR A CA 1
ATOM 1588 C C . TYR A 1 216 ? -18.033 18.132 6.993 1.00 81.62 216 TYR A C 1
ATOM 1590 O O . TYR A 1 216 ? -17.691 19.310 6.974 1.00 81.62 216 TYR A O 1
ATOM 1598 N N . GLN A 1 217 ? -18.533 17.576 8.093 1.00 80.81 217 GLN A N 1
ATOM 1599 C CA . GLN A 1 217 ? -18.560 18.277 9.370 1.00 80.81 217 GLN A CA 1
ATOM 1600 C C . GLN A 1 217 ? -17.198 18.141 10.047 1.00 80.81 217 GLN A C 1
ATOM 1602 O O . GLN A 1 217 ? -16.643 17.047 10.071 1.00 80.81 217 GLN A O 1
ATOM 1607 N N . ASP A 1 218 ? -16.708 19.228 10.636 1.00 78.00 218 ASP A N 1
ATOM 1608 C CA . ASP A 1 218 ? -15.488 19.234 11.445 1.00 78.00 218 ASP A CA 1
ATOM 1609 C C . ASP A 1 218 ? -15.830 19.174 12.948 1.00 78.00 218 ASP A C 1
ATOM 1611 O O . ASP A 1 218 ? -16.976 19.385 13.356 1.00 78.00 218 ASP A O 1
ATOM 1615 N N . GLY A 1 219 ? -14.818 18.934 13.786 1.00 72.56 219 GLY A N 1
ATOM 1616 C CA . GLY A 1 219 ? -14.933 18.945 15.248 1.00 72.56 219 GLY A CA 1
ATOM 1617 C C . GLY A 1 219 ? -15.252 17.578 15.861 1.00 72.56 219 GLY A C 1
ATOM 1618 O O . GLY A 1 219 ? -15.061 16.537 15.238 1.00 72.56 219 GLY A O 1
ATOM 1619 N N . ALA A 1 220 ? -15.737 17.566 17.107 1.00 74.94 220 ALA A N 1
ATOM 1620 C CA . ALA A 1 220 ? -15.953 16.334 17.882 1.00 74.94 220 ALA A CA 1
ATOM 1621 C C . ALA A 1 220 ? -16.962 15.353 17.246 1.00 74.94 220 ALA A C 1
ATOM 1623 O O . ALA A 1 220 ? -16.951 14.159 17.534 1.00 74.94 220 ALA A O 1
ATOM 1624 N N . THR A 1 221 ? -17.829 15.848 16.363 1.00 82.06 221 THR A N 1
ATOM 1625 C CA . THR A 1 221 ? -18.835 15.072 15.626 1.00 82.06 221 THR A CA 1
ATOM 1626 C C . THR A 1 221 ? -18.501 14.960 14.141 1.00 82.06 221 THR A C 1
ATOM 1628 O O . THR A 1 221 ? -19.408 14.818 13.319 1.00 82.06 221 THR A O 1
ATOM 1631 N N . ALA A 1 222 ? -17.209 15.026 13.795 1.00 83.69 222 ALA A N 1
ATOM 1632 C CA . ALA A 1 222 ? -16.759 15.059 12.414 1.00 83.69 222 ALA A CA 1
ATOM 1633 C C . ALA A 1 222 ? -17.411 13.970 11.548 1.00 83.69 222 ALA A C 1
ATOM 1635 O O . ALA A 1 222 ? -17.598 12.833 11.988 1.00 83.69 222 ALA A O 1
ATOM 1636 N N . SER A 1 223 ? -17.748 14.318 10.310 1.00 86.12 223 SER A N 1
ATOM 1637 C CA . SER A 1 223 ? -18.261 13.391 9.298 1.00 86.12 223 SER A CA 1
ATOM 1638 C C . SER A 1 223 ? -17.398 13.479 8.053 1.00 86.12 223 SER A C 1
ATOM 1640 O O . SER A 1 223 ? -16.975 14.567 7.664 1.00 86.12 223 SER A O 1
ATOM 1642 N N . PHE A 1 224 ? -17.149 12.327 7.438 1.00 85.88 224 PHE A N 1
ATOM 1643 C CA . PHE A 1 224 ? -16.379 12.228 6.207 1.00 85.88 224 PHE A CA 1
ATOM 1644 C C . PHE A 1 224 ? -17.262 11.708 5.084 1.00 85.88 224 PHE A C 1
ATOM 1646 O O . PHE A 1 224 ? -18.251 11.029 5.316 1.00 85.88 224 PHE A O 1
ATOM 1653 N N . ASN A 1 225 ? -16.894 11.986 3.843 1.00 86.44 225 ASN A N 1
ATOM 1654 C CA . ASN A 1 225 ? -17.478 11.338 2.680 1.00 86.44 225 ASN A CA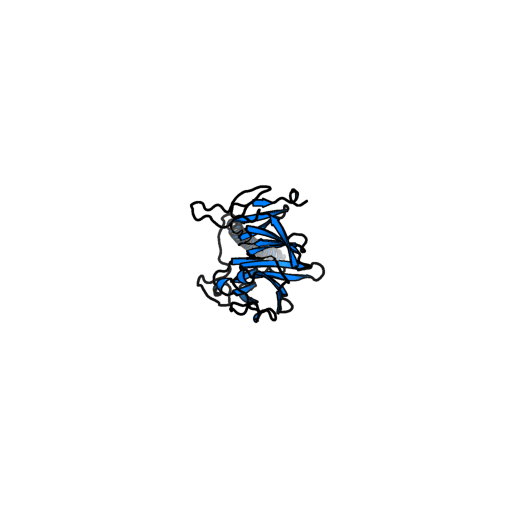 1
ATOM 1655 C C . ASN A 1 225 ? -16.339 10.645 1.941 1.00 86.44 225 ASN A C 1
ATOM 1657 O O . ASN A 1 225 ? -15.607 11.302 1.212 1.00 86.44 225 ASN A O 1
ATOM 1661 N N . GLY A 1 226 ? -16.128 9.358 2.210 1.00 84.44 226 GLY A N 1
ATOM 1662 C CA . GLY A 1 226 ? -15.042 8.574 1.612 1.00 84.44 226 GLY A CA 1
ATOM 1663 C C . GLY A 1 226 ? -13.647 9.187 1.820 1.00 84.44 226 GLY A C 1
ATOM 1664 O O . GLY A 1 226 ? -13.073 9.686 0.852 1.00 84.44 226 GLY A O 1
ATOM 1665 N N . PRO A 1 227 ? -13.108 9.206 3.053 1.00 87.00 227 PRO A N 1
ATOM 1666 C CA . PRO A 1 227 ? -11.774 9.750 3.321 1.00 87.00 227 PRO A CA 1
ATOM 1667 C C . PRO A 1 227 ? -10.707 8.986 2.522 1.00 87.00 227 PRO A C 1
ATOM 1669 O O . PRO A 1 227 ? -10.650 7.770 2.622 1.00 87.00 227 PRO A O 1
ATOM 1672 N N . ARG A 1 228 ? -9.883 9.671 1.717 1.00 83.81 228 ARG A N 1
ATOM 1673 C CA . ARG A 1 228 ? -8.969 9.033 0.747 1.00 83.81 228 ARG A CA 1
ATOM 1674 C C . ARG A 1 228 ? -7.501 9.277 0.996 1.00 83.81 228 ARG A C 1
ATOM 1676 O O . ARG A 1 228 ? -6.739 8.342 0.846 1.00 83.81 228 ARG A O 1
ATOM 1683 N N . GLY A 1 229 ? -7.101 10.515 1.261 1.00 82.94 229 GLY A N 1
ATOM 1684 C CA . GLY A 1 229 ? -5.717 10.857 1.574 1.00 82.94 229 GLY A CA 1
ATOM 1685 C C . GLY A 1 229 ? -5.547 10.908 3.077 1.00 82.94 229 GLY A C 1
ATOM 1686 O O . GLY A 1 229 ? -6.439 11.396 3.771 1.00 82.94 229 GLY A O 1
ATOM 1687 N N . LEU A 1 230 ? -4.423 10.407 3.571 1.00 83.81 230 LEU A N 1
ATOM 1688 C CA . LEU A 1 230 ? -4.087 10.448 4.981 1.00 83.81 230 LEU A CA 1
ATOM 1689 C C . LEU A 1 230 ? -2.580 10.629 5.119 1.00 83.81 230 LEU A C 1
ATOM 1691 O O . LEU A 1 230 ? -1.808 9.875 4.540 1.00 83.81 230 LEU A O 1
ATOM 1695 N N . THR A 1 231 ? -2.155 11.626 5.880 1.00 81.94 231 THR A N 1
ATOM 1696 C CA . THR A 1 231 ? -0.748 11.777 6.252 1.00 81.94 231 THR A CA 1
ATOM 1697 C C . THR A 1 231 ? -0.637 12.215 7.699 1.00 81.94 231 THR A C 1
ATOM 1699 O O . THR A 1 231 ? -1.582 12.771 8.262 1.00 81.94 231 THR A O 1
ATOM 1702 N N . PHE A 1 232 ? 0.508 11.929 8.300 1.00 76.94 232 PHE A N 1
ATOM 1703 C CA . PHE A 1 232 ? 0.844 12.351 9.646 1.00 76.94 232 PHE A CA 1
ATOM 1704 C C . PHE A 1 232 ? 1.911 13.439 9.572 1.00 76.94 232 PHE A C 1
ATOM 1706 O O . PHE A 1 232 ? 2.967 13.245 8.966 1.00 76.94 232 PHE A O 1
ATOM 1713 N N . SER A 1 233 ? 1.647 14.580 10.193 1.00 69.38 233 SER A N 1
ATOM 1714 C CA . SER A 1 233 ? 2.618 15.656 10.323 1.00 69.38 233 SER A CA 1
ATOM 1715 C C . SER A 1 233 ? 3.439 15.506 11.614 1.00 69.38 233 SER A C 1
ATOM 1717 O O . SER A 1 233 ? 2.929 15.013 12.623 1.00 69.38 233 SER A O 1
ATOM 1719 N N . PRO A 1 234 ? 4.714 15.943 11.627 1.00 65.06 234 PRO A N 1
ATOM 1720 C CA . PRO A 1 234 ? 5.604 15.799 12.786 1.00 65.06 234 PRO A CA 1
ATOM 1721 C C . PRO A 1 234 ? 5.099 16.424 14.098 1.00 65.06 234 PRO A C 1
ATOM 1723 O O . PRO A 1 234 ? 5.543 16.029 15.171 1.00 65.06 234 PRO A O 1
ATOM 1726 N N . ASP A 1 235 ? 4.182 17.387 14.022 1.00 66.00 235 ASP A N 1
ATOM 1727 C CA . ASP A 1 235 ? 3.525 18.051 15.156 1.00 66.00 235 ASP A CA 1
ATOM 1728 C C . ASP A 1 235 ? 2.343 17.253 15.739 1.00 66.00 235 ASP A C 1
ATOM 1730 O O . ASP A 1 235 ? 1.663 17.721 16.652 1.00 66.00 235 ASP A O 1
ATOM 1734 N N . GLY A 1 236 ? 2.098 16.037 15.247 1.00 61.50 236 GLY A N 1
ATOM 1735 C CA . GLY A 1 236 ? 1.081 15.157 15.807 1.00 61.50 236 GLY A CA 1
ATOM 1736 C C . GLY A 1 236 ? -0.267 15.211 15.108 1.00 61.50 236 GLY A C 1
ATOM 1737 O O . GLY A 1 236 ? -1.213 14.634 15.651 1.00 61.50 236 GLY A O 1
ATOM 1738 N N . THR A 1 237 ? -0.386 15.887 13.958 1.00 60.75 237 THR A N 1
ATOM 1739 C CA . THR A 1 237 ? -1.673 16.003 13.265 1.00 60.75 237 THR A CA 1
ATOM 1740 C C . THR A 1 237 ? -1.846 14.988 12.150 1.00 60.75 237 THR A C 1
ATOM 1742 O O . THR A 1 237 ? -0.952 14.744 11.344 1.00 60.75 237 THR A O 1
ATOM 1745 N N . TYR A 1 238 ? -3.028 14.379 12.100 1.00 68.12 238 TYR A N 1
ATOM 1746 C CA . TYR A 1 238 ? -3.446 13.631 10.923 1.00 68.12 238 TYR A CA 1
ATOM 1747 C C . TYR A 1 238 ? -4.182 14.572 9.995 1.00 68.12 238 TYR A C 1
ATOM 1749 O O . TYR A 1 238 ? -5.106 15.261 10.424 1.00 68.12 238 TYR A O 1
ATOM 1757 N N . VAL A 1 239 ? -3.776 14.566 8.735 1.00 64.06 239 VAL A N 1
ATOM 1758 C CA . VAL A 1 239 ? -4.385 15.343 7.669 1.00 64.06 239 VAL A CA 1
ATOM 1759 C C . VAL A 1 239 ? -5.114 14.365 6.768 1.00 64.06 239 VAL A C 1
ATOM 1761 O O . VAL A 1 239 ? -4.483 13.508 6.151 1.00 64.06 239 VAL A O 1
ATOM 1764 N N . CYS A 1 240 ? -6.439 14.483 6.708 1.00 70.94 240 CYS A N 1
ATOM 1765 C CA . CYS A 1 240 ? -7.267 13.634 5.862 1.00 70.94 240 CYS A CA 1
ATOM 1766 C C . CYS A 1 240 ? -7.975 14.439 4.771 1.00 70.94 240 CYS A C 1
ATOM 1768 O O . CYS A 1 240 ? -8.514 15.508 5.060 1.00 70.94 240 CYS A O 1
ATOM 1770 N N . SER A 1 241 ? -7.997 13.925 3.537 1.00 69.94 241 SER A N 1
ATOM 1771 C CA . SER A 1 241 ? -8.811 14.484 2.455 1.00 69.94 241 SER A CA 1
ATOM 1772 C C . SER A 1 241 ? -10.115 13.690 2.281 1.00 69.94 241 SER A C 1
ATOM 1774 O O . SER A 1 241 ? -10.073 12.489 1.996 1.00 69.94 241 SER A O 1
ATOM 1776 N N . PRO A 1 242 ? -11.295 14.320 2.428 1.00 66.00 242 PRO A N 1
ATOM 1777 C CA . PRO A 1 242 ? -12.558 13.700 2.050 1.00 66.00 242 PRO A CA 1
ATOM 1778 C C . PRO A 1 242 ? -12.676 13.632 0.519 1.00 66.00 242 PRO A C 1
ATOM 1780 O O . PRO A 1 242 ? -12.070 14.434 -0.196 1.00 66.00 242 PRO A O 1
ATOM 1783 N N . ALA A 1 243 ? -13.467 12.695 -0.005 1.00 63.97 243 ALA A N 1
ATOM 1784 C CA . ALA A 1 243 ? -13.746 12.628 -1.434 1.00 63.97 243 ALA A CA 1
ATOM 1785 C C . ALA A 1 243 ? -14.473 13.895 -1.925 1.00 63.97 243 ALA A C 1
ATOM 1787 O O . ALA A 1 243 ? -15.317 14.475 -1.227 1.00 63.97 243 ALA A O 1
ATOM 1788 N N . LEU A 1 244 ? -14.137 14.303 -3.154 1.00 57.34 244 LEU A N 1
ATOM 1789 C CA . LEU A 1 244 ? -14.697 15.478 -3.823 1.00 57.34 244 LEU A CA 1
ATOM 1790 C C . LEU A 1 244 ? -16.231 15.410 -3.889 1.00 57.34 244 LEU A C 1
ATOM 1792 O O . LEU A 1 244 ? -16.813 14.352 -4.140 1.00 57.34 244 LEU A O 1
ATOM 1796 N N . THR A 1 245 ? -16.886 16.556 -3.702 1.00 50.00 245 THR A N 1
ATOM 1797 C CA . THR A 1 245 ? -18.300 16.728 -4.051 1.00 50.00 245 THR A CA 1
ATOM 1798 C C . THR A 1 245 ? -18.462 16.787 -5.579 1.00 50.00 245 THR A C 1
ATOM 1800 O O . THR A 1 245 ? -17.554 17.246 -6.274 1.00 50.00 245 THR A O 1
ATOM 1803 N N . PRO A 1 246 ? -19.631 16.421 -6.138 1.00 46.47 246 PRO A N 1
ATOM 1804 C CA . PRO A 1 246 ? -19.916 16.601 -7.565 1.00 46.47 246 PRO A CA 1
ATOM 1805 C C . PRO A 1 246 ? -20.069 18.065 -8.015 1.00 46.47 246 PRO A C 1
ATOM 1807 O O . PRO A 1 246 ? -20.395 18.297 -9.174 1.00 46.47 246 PRO A O 1
ATOM 1810 N N . MET A 1 247 ? -19.901 19.064 -7.141 1.00 39.34 247 MET A N 1
ATOM 1811 C CA . MET A 1 247 ? -20.153 20.463 -7.495 1.00 39.34 247 MET A CA 1
ATOM 1812 C C . MET A 1 247 ? -19.078 21.402 -6.939 1.00 39.34 247 MET A C 1
ATOM 1814 O O . MET A 1 247 ? -18.980 21.631 -5.737 1.00 39.34 247 MET A O 1
ATOM 1818 N N . THR A 1 248 ? -18.292 21.942 -7.876 1.00 39.03 248 THR A N 1
ATOM 1819 C CA . THR A 1 248 ? -17.685 23.283 -7.859 1.00 39.03 248 THR A CA 1
ATOM 1820 C C . THR A 1 248 ? -17.000 23.719 -6.557 1.00 39.03 248 THR A C 1
ATOM 1822 O O . THR A 1 248 ? -17.472 24.617 -5.867 1.00 39.03 248 THR A O 1
ATOM 1825 N N . SER A 1 249 ? -15.857 23.122 -6.227 1.00 36.22 249 SER A N 1
ATOM 1826 C CA . SER A 1 249 ? -14.649 23.828 -5.756 1.00 36.22 249 SER A CA 1
ATOM 1827 C C . SER A 1 249 ? -13.586 22.819 -5.330 1.00 36.22 249 SER A C 1
ATOM 1829 O O . SER A 1 249 ? -13.831 21.879 -4.579 1.00 36.22 249 SER A O 1
ATOM 1831 N N . THR A 1 250 ? -12.382 23.025 -5.845 1.00 35.47 250 THR A N 1
ATOM 1832 C CA . THR A 1 250 ? -11.179 22.202 -5.697 1.00 35.47 250 THR A CA 1
ATOM 1833 C C . THR A 1 250 ? -10.546 22.329 -4.303 1.00 35.47 250 THR A C 1
ATOM 1835 O O . THR A 1 250 ? -9.343 22.535 -4.182 1.00 35.47 250 THR A O 1
ATOM 1838 N N . CYS A 1 251 ? -11.337 22.249 -3.232 1.00 31.47 251 CYS A N 1
ATOM 1839 C CA . CYS A 1 251 ? -10.819 22.297 -1.866 1.00 31.47 251 CYS A CA 1
ATOM 1840 C C . CYS A 1 251 ? -10.758 20.889 -1.275 1.00 31.47 251 CYS A C 1
ATOM 1842 O O . CYS A 1 251 ? -11.766 20.346 -0.822 1.00 31.47 251 CYS A O 1
ATOM 1844 N N . CYS A 1 252 ? -9.553 20.317 -1.213 1.00 39.97 252 CYS A N 1
ATOM 1845 C CA . CYS A 1 252 ? -9.251 19.293 -0.217 1.00 39.97 252 CYS A CA 1
ATOM 1846 C C . CYS A 1 252 ? -9.513 19.912 1.162 1.00 39.97 252 CYS A C 1
ATOM 1848 O O . CYS A 1 252 ? -8.752 20.764 1.617 1.00 39.97 252 CYS A O 1
ATOM 1850 N N . ARG A 1 253 ? -10.620 19.543 1.812 1.00 47.97 253 ARG A N 1
ATOM 1851 C CA . ARG A 1 253 ? -10.886 19.981 3.183 1.00 47.97 253 ARG A CA 1
ATOM 1852 C C . ARG A 1 253 ? -10.026 19.141 4.114 1.00 47.97 253 ARG A C 1
ATOM 1854 O O . ARG A 1 253 ? -10.332 17.982 4.355 1.00 47.97 253 ARG A O 1
ATOM 1861 N N . PHE A 1 254 ? -8.931 19.716 4.584 1.00 50.69 254 PHE A N 1
ATOM 1862 C CA . PHE A 1 254 ? -8.044 19.064 5.533 1.00 50.69 254 PHE A CA 1
ATOM 1863 C C . PHE A 1 254 ? -8.615 19.193 6.943 1.00 50.69 254 PHE A C 1
ATOM 1865 O O . PHE A 1 254 ? -8.753 20.303 7.457 1.00 50.69 254 PHE A O 1
ATOM 1872 N N . LEU A 1 255 ? -8.950 18.063 7.565 1.00 52.88 255 LEU A N 1
ATOM 1873 C CA . LEU A 1 255 ? -9.264 18.038 8.990 1.00 52.88 255 LEU A CA 1
ATOM 1874 C C . LEU A 1 255 ? -7.962 17.839 9.766 1.00 52.88 255 LEU A C 1
ATOM 1876 O O . LEU A 1 255 ? -7.277 16.847 9.540 1.00 52.88 255 LEU A O 1
ATOM 1880 N N . TRP A 1 256 ? -7.645 18.774 10.662 1.00 51.44 256 TRP A N 1
ATOM 1881 C CA . TRP A 1 256 ? -6.490 18.698 11.555 1.00 51.44 256 TRP A CA 1
ATOM 1882 C C . TRP A 1 256 ? -6.913 18.030 12.861 1.00 51.44 256 TRP A C 1
ATOM 1884 O O . TRP A 1 256 ? -7.788 18.534 13.566 1.00 51.44 256 TRP A O 1
ATOM 1894 N N . LEU A 1 257 ? -6.297 16.898 13.190 1.00 54.19 257 LEU A N 1
ATOM 1895 C CA . LEU A 1 257 ? -6.568 16.165 14.428 1.00 54.19 257 LEU A CA 1
ATOM 1896 C C . LEU A 1 257 ? -5.360 16.271 15.354 1.00 54.19 257 LEU A C 1
ATOM 1898 O O . LEU A 1 257 ? -4.363 15.604 15.116 1.00 54.19 257 LEU A O 1
ATOM 1902 N N . THR A 1 258 ? -5.420 17.107 16.391 1.00 47.44 258 THR A N 1
ATOM 1903 C CA . THR A 1 258 ? -4.317 17.255 17.354 1.00 47.44 258 THR A CA 1
ATOM 1904 C C . THR A 1 258 ? -4.344 16.150 18.413 1.00 47.44 258 THR A C 1
ATOM 1906 O O . THR A 1 258 ? -5.413 15.699 18.836 1.00 47.44 258 THR A O 1
ATOM 1909 N N . GLN A 1 259 ? -3.162 15.749 18.901 1.00 43.69 259 GLN A N 1
ATOM 1910 C CA . GLN A 1 259 ? -2.981 14.757 19.979 1.00 43.69 259 GLN A CA 1
ATOM 1911 C C . GLN A 1 259 ? -3.825 15.004 21.236 1.00 43.69 259 GLN A C 1
ATOM 1913 O O . GLN A 1 259 ? -4.175 14.054 21.927 1.00 43.69 259 GLN A O 1
ATOM 1918 N N . ALA A 1 260 ? -4.230 16.246 21.510 1.00 35.53 260 ALA A N 1
ATOM 1919 C CA . ALA A 1 260 ? -5.073 16.583 22.656 1.00 35.53 260 ALA A CA 1
ATOM 1920 C C . ALA A 1 260 ? -6.506 16.014 22.581 1.00 35.53 260 ALA A C 1
ATOM 1922 O O . ALA A 1 260 ? -7.193 15.972 23.593 1.00 35.53 260 ALA A O 1
ATOM 1923 N N . THR A 1 261 ? -6.957 15.553 21.411 1.00 39.09 261 THR A N 1
ATOM 1924 C CA . THR A 1 261 ? -8.237 14.831 21.259 1.00 39.09 261 THR A CA 1
ATOM 1925 C C . THR A 1 261 ? -8.099 13.310 21.412 1.00 39.09 261 THR A C 1
ATOM 1927 O O . THR A 1 261 ? -9.069 12.587 21.208 1.00 39.09 261 THR A O 1
ATOM 1930 N N . MET A 1 262 ? -6.902 12.819 21.766 1.00 46.84 262 MET A N 1
ATOM 1931 C CA . MET A 1 262 ? -6.543 11.394 21.809 1.00 46.84 262 MET A CA 1
ATOM 1932 C C . MET A 1 262 ? -6.501 10.793 23.232 1.00 46.84 262 MET A C 1
ATOM 1934 O O . MET A 1 262 ? -5.815 9.790 23.437 1.00 46.84 262 MET A O 1
ATOM 1938 N N . SER A 1 263 ? -7.199 11.393 24.206 1.00 32.12 263 SER A N 1
ATOM 1939 C CA . SER A 1 263 ? -7.396 10.837 25.560 1.00 32.12 263 SER A CA 1
ATOM 1940 C C . SER A 1 263 ? -8.761 10.183 25.720 1.00 32.12 263 SER A C 1
ATOM 1942 O O . SER A 1 263 ? -9.751 10.894 25.427 1.00 32.12 263 SER A O 1
#

InterPro domains:
  IPR011042 Six-bladed beta-propeller, TolB-like [G3DSA:2.120.10.30] (39-155)
  IPR011042 Six-bladed beta-propeller, TolB-like [G3DSA:2.120.10.30] (156-242)

Foldseek 3Di:
DDDPVVVVVVVVVVVVVVVVVVVVVVVVVVVVVVVVVVVVVVPPPPDDDQLAACPDADQDWFQRNPGHAHPWAEWDQDQPRQKMWICRQQQQFIWICHPRTIDTLAACSDADQDWFQRNDGHAHRWHYWDWFADPVVRFIKIWIFSFCVQWTWIARSVVRTIDTAPEDDAHGWADWEQDPVSQWIWTFGQQQQFIWIAGPPRRYIDTDDACSDDDQDADPHGGAHGWHDWYADPQGWIWIFGDDDPDDDPDRPTHTDHCVVVD